Protein AF-A0A756I3G1-F1 (afdb_monomer_lite)

Sequence (270 aa):
MNQSDEESLKRDYCAGVMTLEEIGRKYGITESGVRKKAAIGKWVRKKVRKRGAKIAKNAPQNRTKNRTKKNTGKVSNGAGSEGAEDGAKTGAKIPDFLPETKPIRGSRYDPPINAFTTHNTASLKHGAYARRLLLSDDVTIDSLNTKLSDELFLVRAANMTAVTNIGKWIARIEDATPEEQKNLLEQIAAAEKGIMRNIARIESLERSLATLDIMAVTPAKIIADTEYRVAAREKVKAETQKLTAENQGVKTPLTEAIDELQSLNKGGRL

Radius of gyration: 39.45 Å; chains: 1; bounding box: 109×66×87 Å

Foldseek 3Di:
DDPVLLVVLLVVQQAQPDDLCVSCVVSVHHSVRSVVSCVVVVHDHDDDDPPDDDDDDDDDDDDDDDDDDDDDDDDDDDDDDDDDDDDDDDPPPDPPPDPPPPDDPDDPPDDPPDDDDPPPPDPVPPCPVCVVVVDDPVVVVVVVVDDLVVVLVVLVVLLVVLVVLLVVLVVCLVVDDPVSNVVSVVSNVVSVVSNVVSVVVNVVSVVVVVVVVCVVCVVVVVVVVVVVVVVVVVVVVVVVVVVVVVCVPPDDPVNVVVVVVVVVVVVDDD

pLDDT: mean 74.73, std 23.49, range [24.75, 98.0]

Secondary structure (DSSP, 8-state):
--HHHHHHHHHHHHH--S-HHHHHHHHT--HHHHHHHHHHTT-----------------------------------------------------TTS---------TTSPPTTPPPTT------SSHHHHHHT--HHHHHHHHH--HHHHHHHHHHHHHHHHHHHHHHHHHHTTS-HHHHHHHHHHHHHHHHHHHHHHHHHHHHHHHHHHHHHHHHHHHHHHHHHHHHHHHHHHHHHHHHHHHHHTTT---HHHHHHHHHHHHHTT---

Organism: Salmonella enterica (NCBI:txid28901)

Structure (mmCIF, N/CA/C/O backbone):
data_AF-A0A756I3G1-F1
#
_entry.id   AF-A0A756I3G1-F1
#
loop_
_atom_site.group_PDB
_atom_site.id
_atom_site.type_symbol
_atom_site.label_atom_id
_atom_site.label_alt_id
_atom_site.label_comp_id
_atom_site.label_asym_id
_atom_site.label_entity_id
_atom_site.label_seq_id
_atom_site.pdbx_PDB_ins_code
_atom_site.Cartn_x
_atom_site.Cartn_y
_atom_site.Cartn_z
_atom_site.occupancy
_atom_site.B_iso_or_equiv
_atom_site.auth_seq_id
_atom_site.auth_comp_id
_atom_site.auth_asym_id
_atom_site.auth_atom_id
_atom_site.pdbx_PDB_model_num
ATOM 1 N N . MET A 1 1 ? -31.934 -37.500 5.871 1.00 58.91 1 MET A N 1
ATOM 2 C CA . MET A 1 1 ? -31.174 -38.437 6.724 1.00 58.91 1 MET A CA 1
ATOM 3 C C . MET A 1 1 ? -32.119 -38.887 7.811 1.00 58.91 1 MET A C 1
ATOM 5 O O . MET A 1 1 ? -32.760 -38.024 8.400 1.00 58.91 1 MET A O 1
ATOM 9 N N . ASN A 1 2 ? -32.297 -40.193 7.984 1.00 73.69 2 ASN A N 1
ATOM 10 C CA . ASN A 1 2 ? -33.286 -40.712 8.923 1.00 73.69 2 ASN A CA 1
ATOM 11 C C . ASN A 1 2 ? -32.766 -40.526 10.358 1.00 73.69 2 ASN A C 1
ATOM 13 O O . ASN A 1 2 ? -31.553 -40.494 10.567 1.00 73.69 2 ASN A O 1
ATOM 17 N N . GLN A 1 3 ? -33.653 -40.412 11.353 1.00 68.19 3 GLN A N 1
ATOM 18 C CA . GLN A 1 3 ? -33.256 -40.196 12.759 1.00 68.19 3 GLN A CA 1
ATOM 19 C C . GLN A 1 3 ? -32.260 -41.267 13.260 1.00 68.19 3 GLN A C 1
ATOM 21 O O . GLN A 1 3 ? -31.311 -40.952 13.974 1.00 68.19 3 GLN A O 1
ATOM 26 N N . SER A 1 4 ? -32.402 -42.508 12.782 1.00 73.56 4 SER A N 1
ATOM 27 C CA . SER A 1 4 ? -31.487 -43.627 13.063 1.00 73.56 4 SER A CA 1
ATOM 28 C C . SER A 1 4 ? -30.047 -43.402 12.560 1.00 73.56 4 SER A C 1
ATOM 30 O O . SER A 1 4 ? -29.075 -43.813 13.205 1.00 73.56 4 SER A O 1
ATOM 32 N N . ASP A 1 5 ? -29.878 -42.717 11.427 1.00 81.69 5 ASP A N 1
ATOM 33 C CA . ASP A 1 5 ? -28.558 -42.462 10.839 1.00 81.69 5 ASP A CA 1
ATOM 34 C C . ASP A 1 5 ? -27.821 -41.351 11.597 1.00 81.69 5 ASP A C 1
ATOM 36 O O . ASP A 1 5 ? -26.595 -41.371 11.714 1.00 81.69 5 ASP A O 1
ATOM 40 N N . GLU A 1 6 ? -28.561 -40.385 12.152 1.00 84.94 6 GLU A N 1
ATOM 41 C CA . GLU A 1 6 ? -27.986 -39.301 12.953 1.00 84.94 6 GLU A CA 1
ATOM 42 C C . GLU A 1 6 ? -27.479 -39.790 14.309 1.00 84.94 6 GLU A C 1
ATOM 44 O O . GLU A 1 6 ? -26.412 -39.367 14.761 1.00 84.94 6 GLU A O 1
ATOM 49 N N . GLU A 1 7 ? -28.189 -40.728 14.937 1.00 86.50 7 GLU A N 1
ATOM 50 C CA . GLU A 1 7 ? -27.715 -41.367 16.163 1.00 86.50 7 GLU A CA 1
ATOM 51 C C . GLU A 1 7 ? -26.459 -42.206 15.932 1.00 86.50 7 GLU A C 1
ATOM 53 O O . GLU A 1 7 ? -25.530 -42.174 16.742 1.00 86.50 7 GLU A O 1
ATOM 58 N N . SER A 1 8 ? -26.408 -42.933 14.818 1.00 88.44 8 SER A N 1
ATOM 59 C CA . SER A 1 8 ? -25.252 -43.751 14.446 1.00 88.44 8 SER A CA 1
ATOM 60 C C . SER A 1 8 ? -24.026 -42.871 14.163 1.00 88.44 8 SER A C 1
ATOM 62 O O . SER A 1 8 ? -22.942 -43.113 14.703 1.00 88.44 8 SER A O 1
ATOM 64 N N . LEU A 1 9 ? -24.222 -41.765 13.434 1.00 90.06 9 LEU A N 1
ATOM 65 C CA . LEU A 1 9 ? -23.201 -40.745 13.194 1.00 90.06 9 LEU A CA 1
ATOM 66 C C . LEU A 1 9 ? -22.685 -40.128 14.504 1.00 90.06 9 LEU A C 1
ATOM 68 O O . LEU A 1 9 ? -21.474 -39.973 14.684 1.00 90.06 9 LEU A O 1
ATOM 72 N N . LYS A 1 10 ? -23.587 -39.814 15.444 1.00 91.50 10 LYS A N 1
ATOM 73 C CA . LYS A 1 10 ? -23.235 -39.303 16.776 1.00 91.50 10 LYS A CA 1
ATOM 74 C C . LYS A 1 10 ? -22.383 -40.303 17.557 1.00 91.50 10 LYS A C 1
ATOM 76 O O . LYS A 1 10 ? -21.389 -39.899 18.161 1.00 91.50 10 LYS A O 1
ATOM 81 N N . ARG A 1 11 ? -22.736 -41.595 17.550 1.00 90.75 11 ARG A N 1
ATOM 82 C CA . ARG A 1 11 ? -21.975 -42.652 18.246 1.00 90.75 11 ARG A CA 1
ATOM 83 C C . ARG A 1 11 ? -20.548 -42.753 17.710 1.00 90.75 11 ARG A C 1
ATOM 85 O O . ARG A 1 11 ? -19.606 -42.690 18.500 1.00 90.75 11 ARG A O 1
ATOM 92 N N . ASP A 1 12 ? -20.384 -42.824 16.390 1.00 90.00 12 ASP A N 1
ATOM 93 C CA . ASP A 1 12 ? -19.067 -42.939 15.750 1.00 90.00 12 ASP A CA 1
ATOM 94 C C . ASP A 1 12 ? -18.205 -41.684 15.966 1.00 90.00 12 ASP A C 1
ATOM 96 O O . ASP A 1 12 ? -17.008 -41.779 16.260 1.00 90.00 12 ASP A O 1
ATOM 100 N N . TYR A 1 13 ? -18.820 -40.498 15.899 1.00 91.50 13 TYR A N 1
ATOM 101 C CA . TYR A 1 13 ? -18.150 -39.234 16.196 1.00 91.50 13 TYR A CA 1
ATOM 102 C C . TYR A 1 13 ? -17.676 -39.164 17.653 1.00 91.50 13 TYR A C 1
ATOM 104 O O . TYR A 1 13 ? -16.515 -38.836 17.909 1.00 91.50 13 TYR A O 1
ATOM 112 N N . CYS A 1 14 ? -18.539 -39.508 18.614 1.00 90.44 14 CYS A N 1
ATOM 113 C CA . CYS A 1 14 ? -18.214 -39.478 20.040 1.00 90.44 14 CYS A CA 1
ATOM 114 C C . CYS A 1 14 ? -17.170 -40.535 20.429 1.00 90.44 14 CYS A C 1
ATOM 116 O O . CYS A 1 14 ? -16.314 -40.260 21.275 1.00 90.44 14 CYS A O 1
ATOM 118 N N . ALA A 1 15 ? -17.191 -41.712 19.791 1.00 87.69 15 ALA A N 1
ATOM 119 C CA . ALA A 1 15 ? -16.238 -42.793 20.040 1.00 87.69 15 ALA A CA 1
ATOM 120 C C . ALA A 1 15 ? -14.787 -42.368 19.767 1.00 87.69 15 ALA A C 1
ATOM 122 O O . ALA A 1 15 ? -13.871 -42.805 20.465 1.00 87.69 15 ALA A O 1
ATOM 123 N N . GLY A 1 16 ? -14.572 -41.492 18.776 1.00 84.38 16 GLY A N 1
ATOM 124 C CA . GLY A 1 16 ? -13.258 -40.921 18.476 1.00 84.38 16 GLY A CA 1
ATOM 125 C C . GLY A 1 16 ? -12.226 -41.919 17.941 1.00 84.38 16 GLY A C 1
ATOM 126 O O . GLY A 1 16 ? -11.038 -41.602 17.924 1.00 84.38 16 GLY A O 1
ATOM 127 N N . VAL A 1 17 ? -12.674 -43.106 17.517 1.00 84.69 17 VAL A N 1
ATOM 128 C CA . VAL A 1 17 ? -11.835 -44.193 16.983 1.00 84.69 17 VAL A CA 1
ATOM 129 C C . VAL A 1 17 ? -11.497 -43.963 15.506 1.00 84.69 17 VAL A C 1
ATOM 131 O O . VAL A 1 17 ? -10.341 -44.110 15.121 1.00 84.69 17 VAL A O 1
ATOM 134 N N . MET A 1 18 ? -12.484 -43.551 14.703 1.00 82.50 18 MET A N 1
ATOM 135 C CA . MET A 1 18 ? -12.326 -43.262 13.270 1.00 82.50 18 MET A CA 1
ATOM 136 C C . MET A 1 18 ? -11.983 -41.795 13.022 1.00 82.50 18 MET A C 1
ATOM 138 O O . MET A 1 18 ? -12.337 -40.932 13.832 1.00 82.50 18 MET A O 1
ATOM 142 N N . THR A 1 19 ? -11.306 -41.495 11.912 1.00 88.75 19 THR A N 1
ATOM 143 C CA . THR A 1 19 ? -11.067 -40.111 11.464 1.00 88.75 19 THR A CA 1
ATOM 144 C C . THR A 1 19 ? -12.366 -39.447 10.984 1.00 88.75 19 THR A C 1
ATOM 146 O O . THR A 1 19 ? -13.361 -40.115 10.715 1.00 88.75 19 THR A O 1
ATOM 149 N N . LEU A 1 20 ? -12.400 -38.109 10.910 1.00 88.19 20 LEU A N 1
ATOM 150 C CA . LEU A 1 20 ? -13.609 -37.402 10.458 1.00 88.19 20 LEU A CA 1
ATOM 151 C C . LEU A 1 20 ? -13.922 -37.692 8.980 1.00 88.19 20 LEU A C 1
ATOM 153 O O . LEU A 1 20 ? -15.091 -37.748 8.609 1.00 88.19 20 LEU A O 1
ATOM 157 N N . GLU A 1 21 ? -12.892 -37.934 8.167 1.00 87.88 21 GLU A N 1
ATOM 158 C CA . GLU A 1 21 ? -13.031 -38.342 6.767 1.00 87.88 21 GLU A CA 1
ATOM 159 C C . GLU A 1 21 ? -13.626 -39.749 6.618 1.00 87.88 21 GLU A C 1
ATOM 161 O O . GLU A 1 21 ? -14.476 -39.971 5.758 1.00 87.88 21 GLU A O 1
ATOM 166 N N . GLU A 1 22 ? -13.197 -40.705 7.452 1.00 89.44 22 GLU A N 1
ATOM 167 C CA . GLU A 1 22 ? -13.752 -42.069 7.488 1.00 89.44 22 GLU A CA 1
ATOM 168 C C . GLU A 1 22 ? -15.231 -42.056 7.893 1.00 89.44 22 GLU A C 1
ATOM 170 O O . GLU A 1 22 ? -16.054 -42.725 7.270 1.00 89.44 22 GLU A O 1
ATOM 175 N N . ILE A 1 23 ? -15.584 -41.242 8.896 1.00 90.50 23 ILE A N 1
ATOM 176 C CA . ILE A 1 23 ? -16.978 -41.034 9.309 1.00 90.50 23 ILE A CA 1
ATOM 177 C C . ILE A 1 23 ? -17.781 -40.426 8.153 1.00 90.50 23 ILE A C 1
ATOM 179 O O . ILE A 1 23 ? -18.865 -40.909 7.838 1.00 90.50 23 ILE A O 1
ATOM 183 N N . GLY A 1 24 ? -17.243 -39.408 7.479 1.00 90.50 24 GLY A N 1
ATOM 184 C CA . GLY A 1 24 ? -17.893 -38.799 6.321 1.00 90.50 24 GLY A CA 1
ATOM 185 C C . GLY A 1 24 ? -18.189 -39.807 5.206 1.00 90.50 24 GLY A C 1
ATOM 186 O O . GLY A 1 24 ? -19.326 -39.906 4.745 1.00 90.50 24 GLY A O 1
ATOM 187 N N . ARG A 1 25 ? -17.200 -40.637 4.846 1.00 90.25 25 ARG A N 1
ATOM 188 C CA . ARG A 1 25 ? -17.358 -41.706 3.845 1.00 90.25 25 ARG A CA 1
ATOM 189 C C . ARG A 1 25 ? -18.428 -42.730 4.231 1.00 90.25 25 ARG A C 1
ATOM 191 O O . ARG A 1 25 ? -19.205 -43.127 3.370 1.00 90.25 25 ARG A O 1
ATOM 198 N N . LYS A 1 26 ? -18.508 -43.120 5.508 1.00 90.75 26 LYS A N 1
ATOM 199 C CA . LYS A 1 26 ? -19.488 -44.106 6.000 1.00 90.75 26 LYS A CA 1
ATOM 200 C C . LYS A 1 26 ? -20.934 -43.612 5.909 1.00 90.75 26 LYS A C 1
ATOM 202 O O . LYS A 1 26 ? -21.822 -44.399 5.607 1.00 90.75 26 LYS A O 1
ATOM 207 N N . TYR A 1 27 ? -21.166 -42.325 6.169 1.00 88.88 27 TYR A N 1
ATOM 208 C CA . TYR A 1 27 ? -22.511 -41.738 6.194 1.00 88.88 27 TYR A CA 1
ATOM 209 C C . TYR A 1 27 ? -22.864 -40.941 4.927 1.00 88.88 27 TYR A C 1
ATOM 211 O O . TYR A 1 27 ? -23.931 -40.335 4.877 1.00 88.88 27 TYR A O 1
ATOM 219 N N . GLY A 1 28 ? -21.989 -40.925 3.914 1.00 88.25 28 GLY A N 1
ATOM 220 C CA . GLY A 1 28 ? -22.209 -40.197 2.659 1.00 88.25 28 GLY A CA 1
ATOM 221 C C . GLY A 1 28 ? -22.208 -38.671 2.814 1.00 88.25 28 GLY A C 1
ATOM 222 O O . GLY A 1 28 ? -22.903 -37.975 2.080 1.00 88.25 28 GLY A O 1
ATOM 223 N N . ILE A 1 29 ? -21.464 -38.138 3.789 1.00 88.88 29 ILE A N 1
ATOM 224 C CA . ILE A 1 29 ? -21.403 -36.701 4.102 1.00 88.88 29 ILE A CA 1
ATOM 225 C C . ILE A 1 29 ? -19.948 -36.236 4.036 1.00 88.88 29 ILE A C 1
ATOM 227 O O . ILE A 1 29 ? -19.026 -36.963 4.390 1.00 88.88 29 ILE A O 1
ATOM 231 N N . THR A 1 30 ? -19.713 -34.995 3.620 1.00 90.31 30 THR A N 1
ATOM 232 C CA . THR A 1 30 ? -18.373 -34.397 3.664 1.00 90.31 30 THR A CA 1
ATOM 233 C C . THR A 1 30 ? -17.874 -34.229 5.106 1.00 90.31 30 THR A C 1
ATOM 235 O O . THR A 1 30 ? -18.666 -34.060 6.036 1.00 90.31 30 THR A O 1
ATOM 238 N N . GLU A 1 31 ? -16.553 -34.214 5.317 1.00 89.44 31 GLU A N 1
ATOM 239 C CA . GLU A 1 31 ? -15.956 -34.016 6.651 1.00 89.44 31 GLU A CA 1
ATOM 240 C C . GLU A 1 31 ? -16.501 -32.750 7.345 1.00 89.44 31 GLU A C 1
ATOM 242 O O . GLU A 1 31 ? -16.869 -32.757 8.524 1.00 89.44 31 GLU A O 1
ATOM 247 N N . SER A 1 32 ? -16.634 -31.665 6.581 1.00 86.00 32 SER A N 1
ATOM 248 C CA . SER A 1 32 ? -17.224 -30.404 7.032 1.00 86.00 32 SER A CA 1
ATOM 249 C C . SER A 1 32 ? -18.679 -30.565 7.477 1.00 86.00 32 SER A C 1
ATOM 251 O O . SER A 1 32 ? -19.092 -29.949 8.460 1.00 86.00 32 SER A O 1
ATOM 253 N N . GLY A 1 33 ? -19.460 -31.411 6.800 1.00 89.81 33 GLY A N 1
ATOM 254 C CA . GLY A 1 33 ? -20.829 -31.733 7.199 1.00 89.81 33 GLY A CA 1
ATOM 255 C C . GLY A 1 33 ? -20.892 -32.483 8.532 1.00 89.81 33 GLY A C 1
ATOM 256 O O . GLY A 1 33 ? -21.741 -32.165 9.366 1.00 89.81 33 GLY A O 1
ATOM 257 N N . VAL A 1 34 ? -19.942 -33.387 8.796 1.00 90.81 34 VAL A N 1
ATOM 258 C CA . VAL A 1 34 ? -19.809 -34.062 10.102 1.00 90.81 34 VAL A CA 1
ATOM 259 C C . VAL A 1 34 ? -19.509 -33.047 11.211 1.00 90.81 34 VAL A C 1
ATOM 261 O O . VAL A 1 34 ? -20.159 -33.071 12.256 1.00 90.81 34 VAL A O 1
ATOM 264 N N . ARG A 1 35 ? -18.583 -32.102 10.982 1.00 90.38 35 ARG A N 1
ATOM 265 C CA . ARG A 1 35 ? -18.263 -31.036 11.956 1.00 90.38 35 ARG A CA 1
ATOM 266 C C . ARG A 1 35 ? -19.453 -30.115 12.225 1.00 90.38 35 ARG A C 1
ATOM 268 O O . ARG A 1 35 ? -19.723 -29.800 13.381 1.00 90.38 35 ARG A O 1
ATOM 275 N N . LYS A 1 36 ? -20.186 -29.714 11.180 1.00 93.25 36 LYS A N 1
ATOM 276 C CA . LYS A 1 36 ? -21.396 -28.886 11.314 1.00 93.25 36 LYS A CA 1
ATOM 277 C C . LYS A 1 36 ? -22.473 -29.603 12.128 1.00 93.25 36 LYS A C 1
ATOM 279 O O . LYS A 1 36 ? -23.008 -29.013 13.062 1.00 93.25 36 LYS A O 1
ATOM 284 N N . LYS A 1 37 ? -22.736 -30.885 11.848 1.00 89.62 37 LYS A N 1
ATOM 285 C CA . LYS A 1 37 ? -23.689 -31.688 12.633 1.00 89.62 37 LYS A CA 1
ATOM 286 C C . LYS A 1 37 ? -23.250 -31.865 14.085 1.00 89.62 37 LYS A C 1
ATOM 288 O O . LYS A 1 37 ? -24.075 -31.737 14.983 1.00 89.62 37 LYS A O 1
ATOM 293 N N . ALA A 1 38 ? -21.956 -32.061 14.331 1.00 90.00 38 ALA A N 1
ATOM 294 C CA . ALA A 1 38 ? -21.424 -32.127 15.687 1.00 90.00 38 ALA A CA 1
ATOM 295 C C . ALA A 1 38 ? -21.564 -30.800 16.454 1.00 90.00 38 ALA A C 1
ATOM 297 O O . ALA A 1 38 ? -21.860 -30.825 17.647 1.00 90.00 38 ALA A O 1
ATOM 298 N N . ALA A 1 39 ? -21.390 -29.655 15.785 1.00 90.44 39 ALA A N 1
ATOM 299 C CA . ALA A 1 39 ? -21.584 -28.336 16.385 1.00 90.44 39 ALA A CA 1
ATOM 300 C C . ALA A 1 39 ? -23.061 -28.075 16.725 1.00 90.44 39 ALA A C 1
ATOM 302 O O . ALA A 1 39 ? -23.364 -27.670 17.846 1.00 90.44 39 ALA A O 1
ATOM 303 N N . ILE A 1 40 ? -23.976 -28.382 15.796 1.00 90.75 40 ILE A N 1
ATOM 304 C CA . ILE A 1 40 ? -25.431 -28.261 15.999 1.00 90.75 40 ILE A CA 1
ATOM 305 C C . ILE A 1 40 ? -25.889 -29.182 17.137 1.00 90.75 40 ILE A C 1
ATOM 307 O O . ILE A 1 40 ? -26.605 -28.759 18.040 1.00 90.75 40 ILE A O 1
ATOM 311 N N . GLY A 1 41 ? -25.429 -30.435 17.129 1.00 86.00 41 GLY A N 1
ATOM 312 C CA . GLY A 1 41 ? -25.784 -31.442 18.124 1.00 86.00 41 GLY A CA 1
ATOM 313 C C . GLY A 1 41 ? -25.017 -31.350 19.448 1.00 86.00 41 GLY A C 1
ATOM 314 O O . GLY A 1 41 ? -25.278 -32.160 20.339 1.00 86.00 41 GLY A O 1
ATOM 315 N N . LYS A 1 42 ? -24.072 -30.406 19.587 1.00 90.19 42 LYS A N 1
ATOM 316 C CA . LYS A 1 42 ? -23.157 -30.259 20.739 1.00 90.19 42 LYS A CA 1
ATOM 317 C C . LYS A 1 42 ? -22.469 -31.577 21.135 1.00 90.19 42 LYS A C 1
ATOM 319 O O . LYS A 1 42 ? -22.416 -31.948 22.307 1.00 90.19 42 LYS A O 1
ATOM 324 N N . TRP A 1 43 ? -21.959 -32.319 20.153 1.00 91.12 43 TRP A N 1
ATOM 325 C CA . TRP A 1 43 ? -21.315 -33.617 20.381 1.00 91.12 43 TRP A CA 1
ATOM 326 C C . TRP A 1 43 ? -19.857 -33.464 20.825 1.00 91.12 43 TRP A C 1
ATOM 328 O O . TRP A 1 43 ? -19.105 -32.657 20.277 1.00 91.12 43 TRP A O 1
ATOM 338 N N . VAL A 1 44 ? -19.426 -34.297 21.775 1.00 88.81 44 VAL A N 1
ATOM 339 C CA . VAL A 1 44 ? -18.058 -34.288 22.316 1.00 88.81 44 VAL A CA 1
ATOM 340 C C . VAL A 1 44 ? -17.313 -35.540 21.864 1.00 88.81 44 VAL A C 1
ATOM 342 O O . VAL A 1 44 ? -17.758 -36.660 22.100 1.00 88.81 44 VAL A O 1
ATOM 345 N N . ARG A 1 45 ? -16.152 -35.356 21.228 1.00 88.44 45 ARG A N 1
ATOM 346 C CA . ARG A 1 45 ? -15.332 -36.452 20.695 1.00 88.44 45 ARG A CA 1
ATOM 347 C C . ARG A 1 45 ? -14.275 -36.905 21.697 1.00 88.44 45 ARG A C 1
ATOM 349 O O . ARG A 1 45 ? -13.444 -36.106 22.134 1.00 88.44 45 ARG A O 1
ATOM 356 N N . LYS A 1 46 ? -14.263 -38.198 22.030 1.00 84.12 46 LYS A N 1
ATOM 357 C CA . LYS A 1 46 ? -13.256 -38.794 22.917 1.00 84.12 46 LYS A CA 1
ATOM 358 C C . LYS A 1 46 ? -11.881 -38.785 22.236 1.00 84.12 46 LYS A C 1
ATOM 360 O O . LYS A 1 46 ? -11.732 -39.243 21.107 1.00 84.12 46 LYS A O 1
ATOM 365 N N . LYS A 1 47 ? -10.845 -38.283 22.916 1.00 73.56 47 LYS A N 1
ATOM 366 C CA . LYS A 1 47 ? -9.457 -38.374 22.425 1.00 73.56 47 LYS A CA 1
ATOM 367 C C . LYS A 1 47 ? -8.923 -39.789 22.647 1.00 73.56 47 LYS A C 1
ATOM 369 O O . LYS A 1 47 ? -8.383 -40.089 23.711 1.00 73.56 47 LYS A O 1
ATOM 374 N N . VAL A 1 48 ? -9.037 -40.650 21.642 1.00 68.50 48 VAL A N 1
ATOM 375 C CA . VAL A 1 48 ? -8.331 -41.936 21.630 1.00 68.50 48 VAL A CA 1
ATOM 376 C C . VAL A 1 48 ? -6.888 -41.675 21.189 1.00 68.50 48 VAL A C 1
ATOM 378 O O . VAL A 1 48 ? -6.632 -41.208 20.081 1.00 68.50 48 VAL A O 1
ATOM 381 N N . ARG A 1 49 ? -5.916 -41.910 22.081 1.00 55.19 49 ARG A N 1
ATOM 382 C CA . ARG A 1 49 ? -4.489 -41.795 21.738 1.00 55.19 49 ARG A CA 1
ATOM 383 C C . ARG A 1 49 ? -4.149 -42.922 20.765 1.00 55.19 49 ARG A C 1
ATOM 385 O O . ARG A 1 49 ? -4.206 -44.085 21.158 1.00 55.19 49 ARG A O 1
ATOM 392 N N . LYS A 1 50 ? -3.751 -42.598 19.530 1.00 53.56 50 LYS A N 1
ATOM 393 C CA . LYS A 1 50 ? -3.117 -43.584 18.645 1.00 53.56 50 LYS A CA 1
ATOM 394 C C . LYS A 1 50 ? -1.862 -44.122 19.351 1.00 53.56 50 LYS A C 1
ATOM 396 O O . LYS A 1 50 ? -0.958 -43.351 19.676 1.00 53.56 50 LYS A O 1
ATOM 401 N N . ARG A 1 51 ? -1.813 -45.427 19.641 1.00 43.59 51 ARG A N 1
ATOM 402 C CA . ARG A 1 51 ? -0.563 -46.119 19.987 1.00 43.59 51 ARG A CA 1
ATOM 403 C C . ARG A 1 51 ? 0.217 -46.294 18.682 1.00 43.59 51 ARG A C 1
ATOM 405 O O . ARG A 1 51 ? -0.151 -4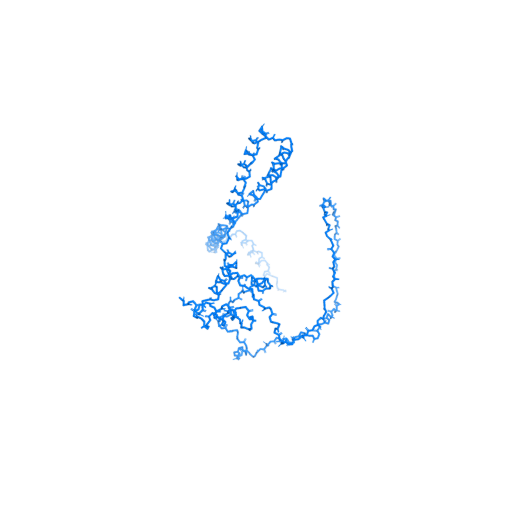7.118 17.859 1.00 43.59 51 ARG A O 1
ATOM 412 N N . GLY A 1 52 ? 1.254 -45.483 18.498 1.00 36.62 52 GLY A N 1
ATOM 413 C CA . GLY A 1 52 ? 2.210 -45.578 17.396 1.00 36.62 52 GLY A CA 1
ATOM 414 C C . GLY A 1 52 ? 3.455 -44.754 17.724 1.00 36.62 52 GLY A C 1
ATOM 415 O O . GLY A 1 52 ? 3.372 -43.533 17.767 1.00 36.62 52 GLY A O 1
ATOM 416 N N . ALA A 1 53 ? 4.537 -45.462 18.064 1.00 34.16 53 ALA A N 1
ATOM 417 C CA . ALA A 1 53 ? 5.938 -45.059 18.253 1.00 34.16 53 ALA A CA 1
ATOM 418 C C . ALA A 1 53 ? 6.246 -43.646 18.806 1.00 34.16 53 ALA A C 1
ATOM 420 O O . ALA A 1 53 ? 6.258 -42.644 18.096 1.00 34.16 53 ALA A O 1
ATOM 421 N N . LYS A 1 54 ? 6.630 -43.596 20.089 1.00 36.78 54 LYS A N 1
ATOM 422 C CA . LYS A 1 54 ? 7.389 -42.479 20.666 1.00 36.78 54 LYS A CA 1
ATOM 423 C C . LYS A 1 54 ? 8.868 -42.642 20.295 1.00 36.78 54 LYS A C 1
ATOM 425 O O . LYS A 1 54 ? 9.466 -43.626 20.713 1.00 36.78 54 LYS A O 1
ATOM 430 N N . ILE A 1 55 ? 9.472 -41.649 19.649 1.00 32.38 55 ILE A N 1
ATOM 431 C CA . ILE A 1 55 ? 10.890 -41.327 19.866 1.00 32.38 55 ILE A CA 1
ATOM 432 C C . ILE A 1 55 ? 10.909 -39.931 20.480 1.00 32.38 55 ILE A C 1
ATOM 434 O O . ILE A 1 55 ? 10.307 -38.993 19.961 1.00 32.38 55 ILE A O 1
ATOM 438 N N . ALA A 1 56 ? 11.477 -39.840 21.675 1.00 35.69 56 ALA A N 1
ATOM 439 C CA . ALA A 1 56 ? 11.294 -38.740 22.601 1.00 35.69 56 ALA A CA 1
ATOM 440 C C . ALA A 1 56 ? 12.629 -38.033 22.880 1.00 35.69 56 ALA A C 1
ATOM 442 O O . ALA A 1 56 ? 13.553 -38.689 23.337 1.00 35.69 56 ALA A O 1
ATOM 443 N N . LYS A 1 57 ? 12.603 -36.694 22.733 1.00 37.44 57 LYS A N 1
ATOM 444 C CA . LYS A 1 57 ? 13.361 -35.647 23.465 1.00 37.44 57 LYS A CA 1
ATOM 445 C C . LYS A 1 57 ? 14.881 -35.575 23.179 1.00 37.44 57 LYS A C 1
ATOM 447 O O . LYS A 1 57 ? 15.565 -36.578 23.139 1.00 37.44 57 LYS A O 1
ATOM 452 N N . ASN A 1 58 ? 15.474 -34.401 22.944 1.00 28.20 58 ASN A N 1
ATOM 453 C CA . ASN A 1 58 ? 15.500 -33.249 23.850 1.00 28.20 58 ASN A CA 1
ATOM 454 C C . ASN A 1 58 ? 15.590 -31.903 23.105 1.00 28.20 58 ASN A C 1
ATOM 456 O O . ASN A 1 58 ? 16.354 -31.759 22.157 1.00 28.20 58 ASN A O 1
ATOM 460 N N . ALA A 1 59 ? 14.865 -30.902 23.607 1.00 30.95 59 ALA A N 1
ATOM 461 C CA . ALA A 1 59 ? 15.064 -29.488 23.300 1.00 30.95 59 ALA A CA 1
ATOM 462 C C . ALA A 1 59 ? 15.419 -28.761 24.610 1.00 30.95 59 ALA A C 1
ATOM 464 O O . ALA A 1 59 ? 14.720 -28.986 25.605 1.00 30.95 59 ALA A O 1
ATOM 465 N N . PRO A 1 60 ? 16.453 -27.902 24.655 1.00 33.97 60 PRO A N 1
ATOM 466 C CA . PRO A 1 60 ? 16.676 -27.031 25.798 1.00 33.97 60 PRO A CA 1
ATOM 467 C C . PRO A 1 60 ? 15.742 -25.814 25.728 1.00 33.97 60 PRO A C 1
ATOM 469 O O . PRO A 1 60 ? 15.619 -25.145 24.703 1.00 33.97 60 PRO A O 1
ATOM 472 N N . GLN A 1 61 ? 15.070 -25.535 26.845 1.00 43.28 61 GLN A N 1
ATOM 473 C CA . GLN A 1 61 ? 14.326 -24.300 27.072 1.00 43.28 61 GLN A CA 1
ATOM 474 C C . GLN A 1 61 ? 15.312 -23.165 27.353 1.00 43.28 61 GLN A C 1
ATOM 476 O O . GLN A 1 61 ? 15.981 -23.204 28.377 1.00 43.28 61 GLN A O 1
ATOM 481 N N . ASN A 1 62 ? 15.318 -22.115 26.531 1.00 31.34 62 ASN A N 1
ATOM 482 C CA . ASN A 1 62 ? 15.823 -20.810 26.954 1.00 31.34 62 ASN A CA 1
ATOM 483 C C . ASN A 1 62 ? 14.717 -19.765 26.806 1.00 31.34 62 ASN A C 1
ATOM 485 O O . ASN A 1 62 ? 14.347 -19.343 25.713 1.00 31.34 62 ASN A O 1
ATOM 489 N N . ARG A 1 63 ? 14.161 -19.391 27.962 1.00 37.84 63 ARG A N 1
ATOM 490 C CA . ARG A 1 63 ? 13.333 -18.203 28.166 1.00 37.84 63 ARG A CA 1
ATOM 491 C C . ARG A 1 63 ? 14.256 -16.989 28.168 1.00 37.84 63 ARG A C 1
ATOM 493 O O . ARG A 1 63 ? 15.112 -16.906 29.043 1.00 37.84 63 ARG A O 1
ATOM 500 N N . THR A 1 64 ? 13.983 -15.989 27.340 1.00 31.78 64 THR A N 1
ATOM 501 C CA . THR A 1 64 ? 14.465 -14.629 27.610 1.00 31.78 64 THR A CA 1
ATOM 502 C C . THR A 1 64 ? 13.412 -13.597 27.239 1.00 31.78 64 THR A C 1
ATOM 504 O O . THR A 1 64 ? 12.789 -13.633 26.184 1.00 31.78 64 THR A O 1
ATOM 507 N N . LYS A 1 65 ? 13.169 -12.734 28.224 1.00 34.66 65 LYS A N 1
ATOM 508 C CA . LYS A 1 65 ? 12.150 -11.693 28.299 1.00 34.66 65 LYS A CA 1
ATOM 509 C C . LYS A 1 65 ? 12.520 -10.493 27.421 1.00 34.66 65 LYS A C 1
ATOM 511 O O . LYS A 1 65 ? 13.695 -10.192 27.236 1.00 34.66 65 LYS A O 1
ATOM 516 N N . ASN A 1 66 ? 11.480 -9.780 26.994 1.00 33.28 66 ASN A N 1
ATOM 517 C CA . ASN A 1 66 ? 11.482 -8.438 26.410 1.00 33.28 66 ASN A CA 1
ATOM 518 C C . ASN A 1 66 ? 12.562 -7.495 26.961 1.00 33.28 66 ASN A C 1
ATOM 520 O O . ASN A 1 66 ? 12.694 -7.345 28.178 1.00 33.28 66 ASN A O 1
ATOM 524 N N . ARG A 1 67 ? 13.177 -6.711 26.066 1.00 32.28 67 ARG A N 1
ATOM 525 C CA . ARG A 1 67 ? 13.539 -5.317 26.357 1.00 32.28 67 ARG A CA 1
ATOM 526 C C . ARG A 1 67 ? 13.710 -4.493 25.080 1.00 32.28 67 ARG A C 1
ATOM 528 O O . ARG A 1 67 ? 14.618 -4.704 24.288 1.00 32.28 67 ARG A O 1
ATOM 535 N N . THR A 1 68 ? 12.821 -3.521 24.932 1.00 34.31 68 THR A N 1
ATOM 536 C CA . THR A 1 68 ? 12.947 -2.316 24.112 1.00 34.31 68 THR A CA 1
ATOM 537 C C . THR A 1 68 ? 14.211 -1.544 24.499 1.00 34.31 68 THR A C 1
ATOM 539 O O . THR A 1 68 ? 14.443 -1.363 25.695 1.00 34.31 68 THR A O 1
ATOM 542 N N . LYS A 1 69 ? 14.960 -1.006 23.523 1.00 32.09 69 LYS A N 1
ATOM 543 C CA . LYS A 1 69 ? 15.622 0.308 23.636 1.00 32.09 69 LYS A CA 1
ATOM 544 C C . LYS A 1 69 ? 16.108 0.853 22.281 1.00 32.09 69 LYS A C 1
ATOM 546 O O . LYS A 1 69 ? 16.833 0.208 21.538 1.00 32.09 69 LYS A O 1
ATOM 551 N N . LYS A 1 70 ? 15.644 2.079 22.043 1.00 31.12 70 LYS A N 1
ATOM 552 C CA . LYS A 1 70 ? 16.074 3.155 21.141 1.00 31.12 70 LYS A CA 1
ATOM 553 C C . LYS A 1 70 ? 17.598 3.336 21.122 1.00 31.12 70 LYS A C 1
ATOM 555 O O . LYS A 1 70 ? 18.178 3.345 22.200 1.00 31.12 70 LYS A O 1
ATOM 560 N N . ASN A 1 71 ? 18.191 3.606 19.955 1.00 30.44 71 ASN A N 1
ATOM 561 C CA . ASN A 1 71 ? 19.488 4.284 19.864 1.00 30.44 71 ASN A CA 1
ATOM 562 C C . ASN A 1 71 ? 19.477 5.365 18.773 1.00 30.44 71 ASN A C 1
ATOM 564 O O . ASN A 1 71 ? 19.230 5.105 17.599 1.00 30.44 71 ASN A O 1
ATOM 568 N N . THR A 1 72 ? 19.724 6.587 19.233 1.00 28.95 72 THR A N 1
ATOM 569 C CA . THR A 1 72 ? 20.108 7.794 18.497 1.00 28.95 72 THR A CA 1
ATOM 570 C C . THR A 1 72 ? 21.607 7.750 18.174 1.00 28.95 72 THR A C 1
ATOM 572 O O . THR A 1 72 ? 22.372 7.137 18.914 1.00 28.95 72 THR A O 1
ATOM 575 N N . GLY A 1 73 ? 22.006 8.367 17.057 1.00 27.62 73 GLY A N 1
ATOM 576 C CA . GLY A 1 73 ? 23.319 8.190 16.421 1.00 27.62 73 GLY A CA 1
ATOM 577 C C . GLY A 1 73 ? 24.514 8.910 17.051 1.00 27.62 73 GLY A C 1
ATOM 578 O O . GLY A 1 73 ? 24.344 9.695 17.976 1.00 27.62 73 GLY A O 1
ATOM 579 N N . LYS A 1 74 ? 25.709 8.666 16.483 1.00 27.27 74 LYS A N 1
ATOM 580 C CA . LYS A 1 74 ? 26.744 9.660 16.119 1.00 27.27 74 LYS A CA 1
ATOM 581 C C . LYS A 1 74 ? 27.907 8.979 15.370 1.00 27.27 74 LYS A C 1
ATOM 583 O O . LYS A 1 74 ? 28.209 7.815 15.594 1.00 27.27 74 LYS A O 1
ATOM 588 N N . VAL A 1 75 ? 28.488 9.753 14.461 1.00 30.73 75 VAL A N 1
ATOM 589 C CA . VAL A 1 75 ? 29.533 9.494 13.456 1.00 30.73 75 VAL A CA 1
ATOM 590 C C . VAL A 1 75 ? 30.946 9.516 14.061 1.00 30.73 75 VAL A C 1
ATOM 592 O O . VAL A 1 75 ? 31.181 10.321 14.960 1.00 30.73 75 VAL A O 1
ATOM 595 N N . SER A 1 76 ? 31.899 8.773 13.478 1.00 28.36 76 SER A N 1
ATOM 596 C CA . SER A 1 76 ? 33.287 9.245 13.278 1.00 28.36 76 SER A CA 1
ATOM 597 C C . SER A 1 76 ? 34.038 8.433 12.209 1.00 28.36 76 SER A C 1
ATOM 599 O O . SER A 1 76 ? 33.987 7.206 12.202 1.00 28.36 76 SER A O 1
ATOM 601 N N . ASN A 1 77 ? 34.724 9.167 11.332 1.00 26.64 77 ASN A N 1
ATOM 602 C CA . ASN A 1 77 ? 35.548 8.746 10.193 1.00 26.64 77 ASN A CA 1
ATOM 603 C C . ASN A 1 77 ? 36.906 8.141 10.600 1.00 26.64 77 ASN A C 1
ATOM 605 O O . ASN A 1 77 ? 37.381 8.422 11.698 1.00 26.64 77 ASN A O 1
ATOM 609 N N . GLY A 1 78 ? 37.602 7.492 9.650 1.00 24.75 78 GLY A N 1
ATOM 610 C CA . GLY A 1 78 ? 39.073 7.527 9.629 1.00 24.75 78 GLY A CA 1
ATOM 611 C C . GLY A 1 78 ? 39.819 6.376 8.944 1.00 24.75 78 GLY A C 1
ATOM 612 O O . GLY A 1 78 ? 40.103 5.392 9.606 1.00 24.75 78 GLY A O 1
ATOM 613 N N . ALA A 1 79 ? 40.212 6.610 7.683 1.00 26.52 79 ALA A N 1
ATOM 614 C CA . ALA A 1 79 ? 41.503 6.287 7.039 1.00 26.52 79 ALA A CA 1
ATOM 615 C C . ALA A 1 79 ? 41.997 4.825 6.897 1.00 26.52 79 ALA A C 1
ATOM 617 O O . ALA A 1 79 ? 41.937 4.009 7.806 1.00 26.52 79 ALA A O 1
ATOM 618 N N . GLY A 1 80 ? 42.523 4.536 5.699 1.00 26.11 80 GLY A N 1
ATOM 619 C CA . GLY A 1 80 ? 42.999 3.226 5.250 1.00 26.11 80 GLY A CA 1
ATOM 620 C C . GLY A 1 80 ? 44.492 2.957 5.455 1.00 26.11 80 GLY A C 1
ATOM 621 O O . GLY A 1 80 ? 45.210 3.780 6.009 1.00 26.11 80 GLY A O 1
ATOM 622 N N . SER A 1 81 ? 44.947 1.808 4.949 1.00 28.91 81 SER A N 1
ATOM 623 C CA . SER A 1 81 ? 46.321 1.585 4.481 1.00 28.91 81 SER A CA 1
ATOM 624 C C . SER A 1 81 ? 46.389 0.326 3.612 1.00 28.91 81 SER A C 1
ATOM 626 O O . SER A 1 81 ? 45.730 -0.674 3.887 1.00 28.91 81 SER A O 1
ATOM 628 N N . GLU A 1 82 ? 47.189 0.438 2.560 1.00 25.58 82 GLU A N 1
ATOM 629 C CA . GLU A 1 82 ? 47.540 -0.530 1.521 1.00 25.58 82 GLU A CA 1
ATOM 630 C C . GLU A 1 82 ? 48.347 -1.731 2.052 1.00 25.58 82 GLU A C 1
ATOM 632 O O . GLU A 1 82 ? 48.956 -1.639 3.119 1.00 25.58 82 GLU A O 1
ATOM 637 N N . GLY A 1 83 ? 48.440 -2.808 1.253 1.00 25.97 83 GLY A N 1
ATOM 638 C CA . GLY A 1 83 ? 49.593 -3.719 1.308 1.00 25.97 83 GLY A CA 1
ATOM 639 C C . GLY A 1 83 ? 49.326 -5.212 1.079 1.00 25.97 83 GLY A C 1
ATOM 640 O O . GLY A 1 83 ? 48.918 -5.906 1.997 1.00 25.97 83 GLY A O 1
ATOM 641 N N . ALA A 1 84 ? 49.622 -5.654 -0.147 1.00 26.06 84 ALA A N 1
ATOM 642 C CA . ALA A 1 84 ? 50.323 -6.881 -0.560 1.00 26.06 84 ALA A CA 1
ATOM 643 C C . ALA A 1 84 ? 50.008 -8.276 0.047 1.00 26.06 84 ALA A C 1
ATOM 645 O O . ALA A 1 84 ? 50.075 -8.528 1.244 1.00 26.06 84 ALA A O 1
ATOM 646 N N . GLU A 1 85 ? 49.760 -9.182 -0.902 1.00 32.56 85 GLU A N 1
ATOM 647 C CA . GLU A 1 85 ? 49.921 -10.642 -0.962 1.00 32.56 85 GLU A CA 1
ATOM 648 C C . GLU A 1 85 ? 50.685 -11.343 0.182 1.00 32.56 85 GLU A C 1
ATOM 650 O O . GLU A 1 85 ? 51.844 -11.038 0.430 1.00 32.56 85 GLU A O 1
ATOM 655 N N . ASP A 1 86 ? 50.074 -12.381 0.777 1.00 26.22 86 ASP A N 1
ATOM 656 C CA . ASP A 1 86 ? 50.683 -13.721 0.822 1.00 26.22 86 ASP A CA 1
ATOM 657 C C . ASP A 1 86 ? 49.700 -14.809 1.300 1.00 26.22 86 ASP A C 1
ATOM 659 O O . ASP A 1 86 ? 48.816 -14.594 2.134 1.00 26.22 86 ASP A O 1
ATOM 663 N N . GLY A 1 87 ? 49.826 -16.001 0.715 1.00 36.56 87 GLY A N 1
ATOM 664 C CA . GLY A 1 87 ? 48.900 -17.118 0.887 1.00 36.56 87 GLY A CA 1
ATOM 665 C C . GLY A 1 87 ? 48.922 -17.761 2.277 1.00 36.56 87 GLY A C 1
ATOM 666 O O . GLY A 1 87 ? 49.959 -18.196 2.768 1.00 36.56 87 GLY A O 1
ATOM 667 N N . ALA A 1 88 ? 47.738 -17.970 2.861 1.00 28.64 88 ALA A N 1
ATOM 668 C CA . ALA A 1 88 ? 47.564 -18.847 4.015 1.00 28.64 88 ALA A CA 1
ATOM 669 C C . ALA A 1 88 ? 46.307 -19.715 3.864 1.00 28.64 88 ALA A C 1
ATOM 671 O O . ALA A 1 88 ? 45.163 -19.261 3.908 1.00 28.64 88 ALA A O 1
ATOM 672 N N . LYS A 1 89 ? 46.562 -21.011 3.682 1.00 42.91 89 LYS A N 1
ATOM 673 C CA . LYS A 1 89 ? 45.602 -22.112 3.671 1.00 42.91 89 LYS A CA 1
ATOM 674 C C . LYS A 1 89 ? 44.719 -22.053 4.923 1.00 42.91 89 LYS A C 1
ATOM 676 O O . LYS A 1 89 ? 45.201 -22.299 6.023 1.00 42.91 89 LYS A O 1
ATOM 681 N N . THR A 1 90 ? 43.418 -21.838 4.759 1.00 32.28 90 THR A N 1
ATOM 682 C CA . THR A 1 90 ? 42.426 -22.154 5.797 1.00 32.28 90 THR A CA 1
ATOM 683 C C . THR A 1 90 ? 41.527 -23.271 5.286 1.00 32.28 90 THR A C 1
ATOM 685 O O . THR A 1 90 ? 40.478 -23.064 4.685 1.00 32.28 90 THR A O 1
ATOM 688 N N . GLY A 1 91 ? 41.989 -24.505 5.499 1.00 34.16 91 GLY A N 1
ATOM 689 C CA . GLY A 1 91 ? 41.156 -25.693 5.372 1.00 34.16 91 GLY A CA 1
ATOM 690 C C . GLY A 1 91 ? 40.088 -25.677 6.460 1.00 34.16 91 GLY A C 1
ATOM 691 O O . GLY A 1 91 ? 40.305 -26.191 7.555 1.00 34.16 91 GLY A O 1
ATOM 692 N N . ALA A 1 92 ? 38.937 -25.076 6.166 1.00 36.62 92 ALA A N 1
ATOM 693 C CA . ALA A 1 92 ? 37.729 -25.309 6.937 1.00 36.62 92 ALA A CA 1
ATOM 694 C C . ALA A 1 92 ? 37.312 -26.767 6.698 1.00 36.62 92 ALA A C 1
ATOM 696 O O . ALA A 1 92 ? 36.891 -27.127 5.599 1.00 36.62 92 ALA A O 1
ATOM 697 N N . LYS A 1 93 ? 37.489 -27.624 7.711 1.00 43.59 93 LYS A N 1
ATOM 698 C CA . LYS A 1 93 ? 36.997 -29.005 7.678 1.00 43.59 93 LYS A CA 1
ATOM 699 C C . LYS A 1 93 ? 35.483 -28.969 7.464 1.00 43.59 93 LYS A C 1
ATOM 701 O O . LYS A 1 93 ? 34.742 -28.476 8.313 1.00 43.59 93 LYS A O 1
ATOM 706 N N . ILE A 1 94 ? 35.053 -29.460 6.307 1.00 49.97 94 ILE A N 1
ATOM 707 C CA . ILE A 1 94 ? 33.650 -29.708 5.990 1.00 49.97 94 ILE A CA 1
ATOM 708 C C . ILE A 1 94 ? 33.153 -30.769 6.990 1.00 49.97 94 ILE A C 1
ATOM 710 O O . ILE A 1 94 ? 33.848 -31.763 7.179 1.00 49.97 94 ILE A O 1
ATOM 714 N N . PRO A 1 95 ? 32.010 -30.576 7.670 1.00 49.41 95 PRO A N 1
ATOM 715 C CA . PRO A 1 95 ? 31.455 -31.590 8.561 1.00 49.41 95 PRO A CA 1
ATOM 716 C C . PRO A 1 95 ? 31.132 -32.885 7.798 1.00 49.41 95 PRO A C 1
ATOM 718 O O . PRO A 1 95 ? 30.436 -32.830 6.784 1.00 49.41 95 PRO A O 1
ATOM 721 N N . ASP A 1 96 ? 31.548 -34.035 8.335 1.00 53.69 96 ASP A N 1
ATOM 722 C CA . ASP A 1 96 ? 31.439 -35.383 7.734 1.00 53.69 96 ASP A CA 1
ATOM 723 C C . ASP A 1 96 ? 29.997 -35.879 7.455 1.00 53.69 96 ASP A C 1
ATOM 725 O O . ASP A 1 96 ? 29.796 -37.026 7.065 1.00 53.69 96 ASP A O 1
ATOM 729 N N . PHE A 1 97 ? 28.966 -35.049 7.658 1.00 53.84 97 PHE A N 1
ATOM 730 C CA . PHE A 1 97 ? 27.563 -35.417 7.415 1.00 53.84 97 PHE A CA 1
ATOM 731 C C . PHE A 1 97 ? 27.012 -34.936 6.059 1.00 53.84 97 PHE A C 1
ATOM 733 O O . PHE A 1 97 ? 25.882 -35.275 5.702 1.00 53.84 97 PHE A O 1
ATOM 740 N N . LEU A 1 98 ? 27.769 -34.139 5.298 1.00 51.00 98 LEU A N 1
ATOM 741 C CA . LEU A 1 98 ? 27.333 -33.679 3.978 1.00 51.00 98 LEU A CA 1
ATOM 742 C C . LEU A 1 98 ? 27.610 -34.763 2.924 1.00 51.00 98 LEU A C 1
ATOM 744 O O . LEU A 1 98 ? 28.744 -35.227 2.830 1.00 51.00 98 LEU A O 1
ATOM 748 N N . PRO A 1 99 ? 26.620 -35.168 2.104 1.00 53.94 99 PRO A N 1
ATOM 749 C CA . PRO A 1 99 ? 26.891 -36.082 1.003 1.00 53.94 99 PRO A CA 1
ATOM 750 C C . PRO A 1 99 ? 27.861 -35.412 0.022 1.00 53.94 99 PRO A C 1
ATOM 752 O O . PRO A 1 99 ? 27.596 -34.311 -0.464 1.00 53.94 99 PRO A O 1
ATOM 755 N N . GLU A 1 100 ? 28.981 -36.075 -0.270 1.00 46.31 100 GLU A N 1
ATOM 756 C CA . GLU A 1 100 ? 29.936 -35.658 -1.297 1.00 46.31 100 GLU A CA 1
ATOM 757 C C . GLU A 1 100 ? 29.250 -35.624 -2.672 1.00 46.31 100 GLU A C 1
ATOM 759 O O . GLU A 1 100 ? 29.200 -36.619 -3.396 1.00 46.31 100 GLU A O 1
ATOM 764 N N . THR A 1 101 ? 28.716 -34.476 -3.085 1.00 49.19 101 THR A N 1
ATOM 765 C CA . THR A 1 101 ? 28.294 -34.298 -4.477 1.00 49.19 101 THR A CA 1
ATOM 766 C C . THR A 1 101 ? 29.523 -33.949 -5.305 1.00 49.19 101 THR A C 1
ATOM 768 O O . THR A 1 101 ? 29.909 -32.783 -5.409 1.00 49.19 101 THR A O 1
ATOM 771 N N . LYS A 1 102 ? 30.171 -34.968 -5.874 1.00 50.22 102 LYS A N 1
ATOM 772 C CA . LYS A 1 102 ? 31.262 -34.775 -6.838 1.00 50.22 102 LYS A CA 1
ATOM 773 C C . LYS A 1 102 ? 30.753 -33.940 -8.027 1.00 50.22 102 LYS A C 1
ATOM 775 O O . LYS A 1 102 ? 29.672 -34.236 -8.540 1.00 50.22 102 LYS A O 1
ATOM 780 N N . PRO A 1 103 ? 31.504 -32.937 -8.514 1.00 45.81 103 PRO A N 1
ATOM 781 C CA . PRO A 1 103 ? 31.186 -32.294 -9.782 1.00 45.81 103 PRO A CA 1
ATOM 782 C C . PRO A 1 103 ? 31.314 -33.325 -10.911 1.00 45.81 103 PRO A C 1
ATOM 784 O O . PRO A 1 103 ? 32.386 -33.884 -11.146 1.00 45.81 103 PRO A O 1
ATOM 787 N N . ILE A 1 104 ? 30.205 -33.599 -11.598 1.00 54.00 104 ILE A N 1
ATOM 788 C CA . ILE A 1 104 ? 30.145 -34.547 -12.713 1.00 54.00 104 ILE A CA 1
ATOM 789 C C . ILE A 1 104 ? 30.772 -33.872 -13.935 1.00 54.00 104 ILE A C 1
ATOM 791 O O . ILE A 1 104 ? 30.108 -33.157 -14.683 1.00 54.00 104 ILE A O 1
ATOM 795 N N . ARG A 1 105 ? 32.073 -34.078 -14.144 1.00 47.62 105 ARG A N 1
ATOM 796 C CA . ARG A 1 105 ? 32.714 -33.799 -15.434 1.00 47.62 105 ARG A CA 1
ATOM 797 C C . ARG A 1 105 ? 32.465 -35.009 -16.338 1.00 47.62 105 ARG A C 1
ATOM 799 O O . ARG A 1 105 ? 33.243 -35.956 -16.336 1.00 47.62 105 ARG A O 1
ATOM 806 N N . GLY A 1 106 ? 31.331 -35.009 -17.036 1.00 57.25 106 GLY A N 1
ATOM 807 C CA . GLY A 1 106 ? 31.049 -35.987 -18.092 1.00 57.25 106 GLY A CA 1
ATOM 808 C C . GLY A 1 106 ? 31.990 -35.816 -19.292 1.00 57.25 106 GLY A C 1
ATOM 809 O O . GLY A 1 106 ? 32.604 -34.757 -19.462 1.00 57.25 106 GLY A O 1
ATOM 810 N N . SER A 1 107 ? 32.116 -36.865 -20.111 1.00 58.78 107 SER A N 1
ATOM 811 C CA . SER A 1 107 ? 32.815 -36.808 -21.401 1.00 58.78 107 SER A CA 1
ATOM 812 C C . SER A 1 107 ? 32.135 -35.774 -22.319 1.00 58.78 107 SER A C 1
ATOM 814 O O . SER A 1 107 ? 30.945 -35.504 -22.180 1.00 58.78 107 SER A O 1
ATOM 816 N N . ARG A 1 108 ? 32.875 -35.162 -23.256 1.00 56.59 108 ARG A N 1
ATOM 817 C CA . ARG A 1 108 ? 32.330 -34.105 -24.139 1.00 56.59 108 ARG A CA 1
ATOM 818 C C . ARG A 1 108 ? 31.280 -34.610 -25.140 1.00 56.59 108 ARG A C 1
ATOM 820 O O . ARG A 1 108 ? 30.654 -33.779 -25.788 1.00 56.59 108 ARG A O 1
ATOM 827 N N . TYR A 1 109 ? 31.124 -35.926 -25.284 1.00 59.38 109 TYR A N 1
ATOM 828 C CA . TYR A 1 109 ? 30.295 -36.545 -26.322 1.00 59.38 109 TYR A CA 1
ATOM 829 C C . TYR A 1 109 ? 29.164 -37.424 -25.775 1.00 59.38 109 TYR A C 1
ATOM 831 O O . TYR A 1 109 ? 28.334 -37.872 -26.560 1.00 59.38 109 TYR A O 1
ATOM 839 N N . ASP A 1 110 ? 29.078 -37.615 -24.455 1.00 55.75 110 ASP A N 1
ATOM 840 C CA . ASP A 1 110 ? 27.966 -38.331 -23.830 1.00 55.75 110 ASP A CA 1
ATOM 841 C C . ASP A 1 110 ? 26.928 -37.347 -23.270 1.00 55.75 110 ASP A C 1
ATOM 843 O O . ASP A 1 110 ? 27.298 -36.328 -22.671 1.00 55.75 110 ASP A O 1
ATOM 847 N N . PRO A 1 111 ? 25.620 -37.626 -23.422 1.00 58.97 111 PRO A N 1
ATOM 848 C CA . PRO A 1 111 ? 24.584 -36.813 -22.803 1.00 58.97 111 PRO A CA 1
ATOM 849 C C . PRO A 1 111 ? 24.741 -36.821 -21.271 1.00 58.97 111 PRO A C 1
ATOM 851 O O . PRO A 1 111 ? 25.158 -37.827 -20.690 1.00 58.97 111 PRO A O 1
ATOM 854 N N . PRO A 1 112 ? 24.415 -35.709 -20.585 1.00 61.91 112 PRO A N 1
ATOM 855 C CA . PRO A 1 112 ? 24.604 -35.606 -19.147 1.00 61.91 112 PRO A CA 1
ATOM 856 C C . PRO A 1 112 ? 23.832 -36.711 -18.421 1.00 61.91 112 PRO A C 1
ATOM 858 O O . PRO A 1 112 ? 22.612 -36.807 -18.525 1.00 61.91 112 PRO A O 1
ATOM 861 N N . ILE A 1 113 ? 24.563 -37.509 -17.639 1.00 61.28 113 ILE A N 1
ATOM 862 C CA . ILE A 1 113 ? 24.071 -38.709 -16.937 1.00 61.28 113 ILE A CA 1
ATOM 863 C C . ILE A 1 113 ? 22.960 -38.364 -15.913 1.00 61.28 113 ILE A C 1
ATOM 865 O O . ILE A 1 113 ? 22.218 -39.237 -15.484 1.00 61.28 113 ILE A O 1
ATOM 869 N N . ASN A 1 114 ? 22.790 -37.078 -15.576 1.00 57.78 114 ASN A N 1
ATOM 870 C CA . ASN A 1 114 ? 21.662 -36.526 -14.819 1.00 57.78 114 ASN A CA 1
ATOM 871 C C . ASN A 1 114 ? 21.162 -35.222 -15.467 1.00 57.78 114 ASN A C 1
ATOM 873 O O . ASN A 1 114 ? 21.347 -34.130 -14.925 1.00 57.78 114 ASN A O 1
ATOM 877 N N . ALA A 1 115 ? 20.554 -35.305 -16.651 1.00 60.47 115 ALA A N 1
ATOM 878 C CA . ALA A 1 115 ? 19.825 -34.167 -17.205 1.00 60.47 115 ALA A CA 1
ATOM 879 C C . ALA A 1 115 ? 18.651 -33.803 -16.275 1.00 60.47 115 ALA A C 1
ATOM 881 O O . ALA A 1 115 ? 17.867 -34.670 -15.883 1.00 60.47 115 ALA A O 1
ATOM 882 N N . PHE A 1 116 ? 18.516 -32.523 -15.907 1.00 59.69 116 PHE A N 1
ATOM 883 C CA . PHE A 1 116 ? 17.314 -32.055 -15.218 1.00 59.69 116 PHE A CA 1
ATOM 884 C C . PHE A 1 116 ? 16.092 -32.395 -16.082 1.00 59.69 116 PHE A C 1
ATOM 886 O O . PHE A 1 116 ? 16.088 -32.123 -17.282 1.00 59.69 116 PHE A O 1
ATOM 893 N N . THR A 1 117 ? 15.058 -32.992 -15.483 1.00 61.00 117 THR A N 1
ATOM 894 C CA . THR A 1 117 ? 13.793 -33.270 -16.177 1.00 61.00 117 THR A CA 1
ATOM 895 C C . THR A 1 117 ? 13.281 -31.986 -16.824 1.00 61.00 117 THR A C 1
ATOM 897 O O . THR A 1 117 ? 13.288 -30.938 -16.172 1.00 61.00 117 THR A O 1
ATOM 900 N N . THR A 1 118 ? 12.798 -32.067 -18.064 1.00 54.88 118 THR A N 1
ATOM 901 C CA . THR A 1 118 ? 12.438 -30.943 -18.952 1.00 54.88 118 THR A CA 1
ATOM 902 C C . THR A 1 118 ? 11.387 -29.967 -18.407 1.00 54.88 118 THR A C 1
ATOM 904 O O . THR A 1 118 ? 11.051 -29.002 -19.088 1.00 54.88 118 THR A O 1
ATOM 907 N N . HIS A 1 119 ? 10.869 -30.159 -17.191 1.00 51.31 119 HIS A N 1
ATOM 908 C CA . HIS A 1 119 ? 9.863 -29.306 -16.547 1.00 51.31 119 HIS A CA 1
ATOM 909 C C . HIS A 1 119 ? 10.271 -28.813 -15.145 1.00 51.31 119 HIS A C 1
ATOM 911 O O . HIS A 1 119 ? 9.430 -28.324 -14.394 1.00 51.31 119 HIS A O 1
ATOM 917 N N . ASN A 1 120 ? 11.551 -28.896 -14.762 1.00 53.25 120 ASN A N 1
ATOM 918 C CA . ASN A 1 120 ? 12.018 -28.310 -13.500 1.00 53.25 120 ASN A CA 1
ATOM 919 C C . ASN A 1 120 ? 12.350 -26.812 -13.655 1.00 53.25 120 ASN A C 1
ATOM 921 O O . ASN A 1 120 ? 13.487 -26.380 -13.490 1.00 53.25 120 ASN A O 1
ATOM 925 N N . THR A 1 121 ? 11.330 -26.023 -13.997 1.00 55.25 121 THR A N 1
ATOM 926 C CA . THR A 1 121 ? 11.338 -24.548 -14.051 1.00 55.25 121 THR A CA 1
ATOM 927 C C . THR A 1 121 ? 10.882 -23.915 -12.733 1.00 55.25 121 THR A C 1
ATOM 929 O O . THR A 1 121 ? 10.603 -22.719 -12.658 1.00 55.25 121 THR A O 1
ATOM 932 N N . ALA A 1 122 ? 10.785 -24.698 -11.661 1.00 52.97 122 ALA A N 1
ATOM 933 C CA . ALA A 1 122 ? 10.251 -24.228 -10.399 1.00 52.97 122 ALA A CA 1
ATOM 934 C C . ALA A 1 122 ? 11.308 -23.440 -9.611 1.00 52.97 122 ALA A C 1
ATOM 936 O O . ALA A 1 122 ? 12.018 -23.993 -8.767 1.00 52.97 122 ALA A O 1
ATOM 937 N N . SER A 1 123 ? 11.353 -22.116 -9.771 1.00 52.84 123 SER A N 1
ATOM 938 C CA . SER A 1 123 ? 11.906 -21.248 -8.726 1.00 52.84 123 SER A CA 1
ATOM 939 C C . SER A 1 123 ? 10.953 -21.215 -7.518 1.00 52.84 123 SER A C 1
ATOM 941 O O . SER A 1 123 ? 10.409 -20.176 -7.153 1.00 52.84 123 SER A O 1
ATOM 943 N N . LEU A 1 124 ? 10.719 -22.356 -6.861 1.00 57.16 124 LEU A N 1
ATOM 944 C CA . LEU A 1 124 ? 9.903 -22.433 -5.644 1.00 57.16 124 LEU A CA 1
ATOM 945 C C . LE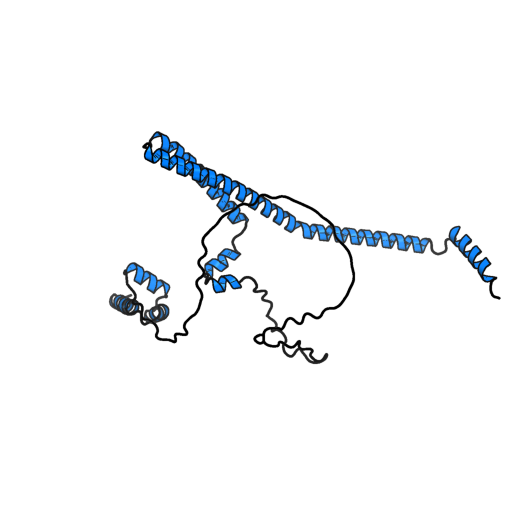U A 1 124 ? 10.715 -21.964 -4.430 1.00 57.16 124 LEU A C 1
ATOM 947 O O . LEU A 1 124 ? 10.980 -22.723 -3.496 1.00 57.16 124 LEU A O 1
ATOM 951 N N . LYS A 1 125 ? 11.113 -20.688 -4.426 1.00 57.50 125 LYS A N 1
ATOM 952 C CA . LYS A 1 125 ? 11.797 -20.051 -3.289 1.00 57.50 125 LYS A CA 1
ATOM 953 C C . LYS A 1 125 ? 10.880 -19.196 -2.407 1.00 57.50 125 LYS A C 1
ATOM 955 O O . LYS A 1 125 ? 11.378 -18.417 -1.603 1.00 57.50 125 LYS A O 1
ATOM 960 N N . HIS A 1 126 ? 9.559 -19.388 -2.478 1.00 54.16 126 HIS A N 1
ATOM 961 C CA . HIS A 1 126 ? 8.600 -18.637 -1.645 1.00 54.16 126 HIS A CA 1
ATOM 962 C C . HIS A 1 126 ? 7.712 -19.520 -0.740 1.00 54.16 126 HIS A C 1
ATOM 964 O O . HIS A 1 126 ? 7.131 -19.028 0.218 1.00 54.16 126 HIS A O 1
ATOM 970 N N . GLY A 1 127 ? 7.677 -20.847 -0.934 1.00 56.50 127 GLY A N 1
ATOM 971 C CA . GLY A 1 127 ? 6.811 -21.754 -0.152 1.00 56.50 127 GLY A CA 1
ATOM 972 C C . GLY A 1 127 ? 7.417 -22.339 1.135 1.00 56.50 127 GLY A C 1
ATOM 973 O O . GLY A 1 127 ? 6.784 -23.153 1.806 1.00 56.50 127 GLY A O 1
ATOM 974 N N . ALA A 1 128 ? 8.664 -22.007 1.489 1.00 61.56 128 ALA A N 1
ATOM 975 C CA . ALA A 1 128 ? 9.358 -22.669 2.601 1.00 61.56 128 ALA A CA 1
ATOM 976 C C . ALA A 1 128 ? 8.735 -22.367 3.977 1.00 61.56 128 ALA A C 1
ATOM 978 O O . ALA A 1 128 ? 8.625 -23.273 4.803 1.00 61.56 128 ALA A O 1
ATOM 979 N N . TYR A 1 129 ? 8.304 -21.125 4.213 1.00 63.75 129 TYR A N 1
ATOM 980 C CA . TYR A 1 129 ? 7.679 -20.728 5.477 1.00 63.75 129 TYR A CA 1
ATOM 981 C C . TYR A 1 129 ? 6.226 -21.199 5.579 1.00 63.75 129 TYR A C 1
ATOM 983 O O . TYR A 1 129 ? 5.856 -21.744 6.615 1.00 63.75 129 TYR A O 1
ATOM 991 N N . ALA A 1 130 ? 5.441 -21.097 4.501 1.00 63.31 130 ALA A N 1
ATOM 992 C CA . ALA A 1 130 ? 4.052 -21.567 4.471 1.00 63.31 130 ALA A CA 1
ATOM 993 C C . ALA A 1 130 ? 3.938 -23.060 4.840 1.00 63.31 130 ALA A C 1
ATOM 995 O O . ALA A 1 130 ? 3.138 -23.427 5.698 1.00 63.31 130 ALA A O 1
ATOM 996 N N . ARG A 1 131 ? 4.838 -23.903 4.305 1.00 63.25 131 ARG A N 1
ATOM 997 C CA . ARG A 1 131 ? 4.909 -25.342 4.633 1.00 63.25 131 ARG A CA 1
ATOM 998 C C . ARG A 1 131 ? 5.267 -25.635 6.093 1.00 63.25 131 ARG A C 1
ATOM 1000 O O . ARG A 1 131 ? 4.892 -26.679 6.611 1.00 63.25 131 ARG A O 1
ATOM 1007 N N . ARG A 1 132 ? 6.012 -24.745 6.756 1.00 66.75 132 ARG A N 1
ATOM 1008 C CA . ARG A 1 132 ? 6.423 -24.900 8.167 1.00 66.75 132 ARG A CA 1
ATOM 1009 C C . ARG A 1 132 ? 5.390 -24.355 9.143 1.00 66.75 132 ARG A C 1
ATOM 1011 O O . ARG A 1 132 ? 5.288 -24.851 10.258 1.00 66.75 132 ARG A O 1
ATOM 1018 N N . LEU A 1 133 ? 4.655 -23.333 8.722 1.00 74.06 133 LEU A N 1
ATOM 1019 C CA . LEU A 1 133 ? 3.626 -22.677 9.518 1.00 74.06 133 LEU A CA 1
ATOM 1020 C C . LEU A 1 133 ? 2.241 -23.319 9.342 1.00 74.06 133 LEU A C 1
ATOM 1022 O O . LEU A 1 133 ? 1.322 -22.934 10.057 1.00 74.06 133 LEU A O 1
ATOM 1026 N N . LEU A 1 134 ? 2.109 -24.311 8.447 1.00 75.44 134 LEU A N 1
ATOM 1027 C CA . LEU A 1 134 ? 0.862 -25.040 8.184 1.00 75.44 134 LEU A CA 1
ATOM 1028 C C . LEU A 1 134 ? -0.301 -24.086 7.851 1.00 75.44 134 LEU A C 1
ATOM 1030 O O . LEU A 1 134 ? -1.417 -24.272 8.336 1.00 75.44 134 LEU A O 1
ATOM 1034 N N . LEU A 1 135 ? -0.022 -23.038 7.064 1.00 77.38 135 LEU A N 1
ATOM 1035 C CA . LEU A 1 135 ? -1.066 -22.138 6.564 1.00 77.38 135 LEU A CA 1
ATOM 1036 C C . LEU A 1 135 ? -2.016 -22.931 5.663 1.00 77.38 135 LEU A C 1
ATOM 1038 O O . LEU A 1 135 ? -1.569 -23.818 4.936 1.00 77.38 135 LEU A O 1
ATOM 1042 N N . SER A 1 136 ? -3.309 -22.609 5.709 1.00 80.62 136 SER A N 1
ATOM 1043 C CA . SER A 1 136 ? -4.267 -23.169 4.758 1.00 80.62 136 SER A CA 1
ATOM 1044 C C . SER A 1 136 ? -3.981 -22.658 3.349 1.00 80.62 136 SER A C 1
ATOM 1046 O O . SER A 1 136 ? -3.497 -21.535 3.175 1.00 80.62 136 SER A O 1
ATOM 1048 N N . ASP A 1 137 ? -4.328 -23.472 2.353 1.00 77.12 137 ASP A N 1
ATOM 1049 C CA . ASP A 1 137 ? -4.157 -23.120 0.943 1.00 77.12 137 ASP A CA 1
ATOM 1050 C C . ASP A 1 137 ? -4.869 -21.796 0.619 1.00 77.12 137 ASP A C 1
ATOM 1052 O O . ASP A 1 137 ? -4.276 -20.934 -0.027 1.00 77.12 137 ASP A O 1
ATOM 1056 N N . ASP A 1 138 ? -6.054 -21.561 1.194 1.00 80.75 138 ASP A N 1
ATOM 1057 C CA . ASP A 1 138 ? -6.806 -20.305 1.061 1.00 80.75 138 ASP A CA 1
ATOM 1058 C C . ASP A 1 138 ? -5.970 -19.072 1.448 1.00 80.75 138 ASP A C 1
ATOM 1060 O O . ASP A 1 138 ? -5.852 -18.127 0.673 1.00 80.75 138 ASP A O 1
ATOM 1064 N N . VAL A 1 139 ? -5.294 -19.099 2.606 1.00 81.38 139 VAL A N 1
ATOM 1065 C CA . VAL A 1 139 ? -4.469 -17.967 3.074 1.00 81.38 139 VAL A CA 1
ATOM 1066 C C . VAL A 1 139 ? -3.277 -17.744 2.147 1.00 81.38 139 VAL A C 1
ATOM 1068 O O . VAL A 1 139 ? -2.867 -16.607 1.912 1.00 81.38 139 VAL A O 1
ATOM 1071 N N . THR A 1 140 ? -2.703 -18.822 1.610 1.00 78.00 140 THR A N 1
ATOM 1072 C CA . THR A 1 140 ? -1.582 -18.701 0.675 1.00 78.00 140 THR A CA 1
ATOM 1073 C C . THR A 1 140 ? -2.014 -18.100 -0.659 1.00 78.00 140 THR A C 1
ATOM 1075 O O . THR A 1 140 ? -1.316 -17.224 -1.167 1.00 78.00 140 THR A O 1
ATOM 1078 N N . ILE A 1 141 ? -3.173 -18.502 -1.187 1.00 80.00 141 ILE A N 1
ATOM 1079 C CA . ILE A 1 141 ? -3.729 -17.976 -2.437 1.00 80.00 141 ILE A CA 1
ATOM 1080 C C . ILE A 1 141 ? -4.091 -16.499 -2.264 1.00 80.00 141 ILE A C 1
ATOM 1082 O O . ILE A 1 141 ? -3.674 -15.672 -3.073 1.00 80.00 141 ILE A O 1
ATOM 1086 N N . ASP A 1 142 ? -4.785 -16.147 -1.182 1.00 81.31 142 ASP A N 1
ATOM 1087 C CA . ASP A 1 142 ? -5.173 -14.762 -0.909 1.00 81.31 142 ASP A CA 1
ATOM 1088 C C . ASP A 1 142 ? -3.952 -13.847 -0.771 1.00 81.31 142 ASP A C 1
ATOM 1090 O O . ASP A 1 142 ? -3.929 -12.759 -1.343 1.00 81.31 142 ASP A O 1
ATOM 1094 N N . SER A 1 143 ? -2.888 -14.309 -0.103 1.00 79.75 143 SER A N 1
ATOM 1095 C CA . SER A 1 143 ? -1.655 -13.525 0.070 1.00 79.75 143 SER A CA 1
ATOM 1096 C C . SER A 1 143 ? -0.931 -13.189 -1.239 1.00 79.75 143 SER A C 1
ATOM 1098 O O . SER A 1 143 ? -0.211 -12.196 -1.307 1.00 79.75 143 SER A O 1
ATOM 1100 N N . LEU A 1 144 ? -1.110 -13.995 -2.290 1.00 78.50 144 LEU A N 1
ATOM 1101 C CA . LEU A 1 144 ? -0.554 -13.693 -3.613 1.00 78.50 144 LEU A CA 1
ATOM 1102 C C . LEU A 1 144 ? -1.353 -12.597 -4.322 1.00 78.50 144 LEU A C 1
ATOM 1104 O O . LEU A 1 144 ? -0.817 -11.901 -5.182 1.00 78.50 144 LEU A O 1
ATOM 1108 N N . ASN A 1 145 ? -2.625 -12.446 -3.955 1.00 81.50 145 ASN A N 1
ATOM 1109 C CA . ASN A 1 145 ? -3.548 -11.503 -4.568 1.00 81.50 145 ASN A CA 1
ATOM 1110 C C . ASN A 1 145 ? -3.620 -10.164 -3.823 1.00 81.50 145 ASN A C 1
ATOM 1112 O O . ASN A 1 145 ? -4.129 -9.198 -4.389 1.00 81.50 145 ASN A O 1
ATOM 1116 N N . THR A 1 146 ? -3.105 -10.074 -2.592 1.00 85.75 146 THR A N 1
ATOM 1117 C CA . THR A 1 146 ? -3.058 -8.815 -1.836 1.00 85.75 146 THR A CA 1
ATOM 1118 C C . THR A 1 146 ? -2.093 -7.816 -2.468 1.00 85.75 146 THR A C 1
ATOM 1120 O O . THR A 1 146 ? -0.908 -8.115 -2.636 1.00 85.75 146 THR A O 1
ATOM 1123 N N . LYS A 1 147 ? -2.578 -6.607 -2.774 1.00 90.81 147 LYS A N 1
ATOM 1124 C CA . LYS A 1 147 ? -1.770 -5.526 -3.357 1.00 90.81 147 LYS A CA 1
ATOM 1125 C C . LYS A 1 147 ? -1.534 -4.388 -2.368 1.00 90.81 147 LYS A C 1
ATOM 1127 O O . LYS A 1 147 ? -2.340 -4.126 -1.478 1.00 90.81 147 LYS A O 1
ATOM 1132 N N . LEU A 1 148 ? -0.464 -3.621 -2.601 1.00 92.81 148 LEU A N 1
ATOM 1133 C CA . LEU A 1 148 ? -0.168 -2.393 -1.846 1.00 92.81 148 LEU A CA 1
ATOM 1134 C C . LEU A 1 148 ? -1.299 -1.350 -1.939 1.00 92.81 148 LEU A C 1
ATOM 1136 O O . LEU A 1 148 ? -1.524 -0.607 -0.985 1.00 92.81 148 LEU A O 1
ATOM 1140 N N . SER A 1 149 ? -2.031 -1.307 -3.058 1.00 92.44 149 SER A N 1
ATOM 1141 C CA . SER A 1 149 ? -3.226 -0.466 -3.222 1.00 92.44 149 SER A CA 1
ATOM 1142 C C . SER A 1 149 ? -4.330 -0.820 -2.228 1.00 92.44 149 SER A C 1
ATOM 1144 O O . SER A 1 149 ? -5.001 0.067 -1.702 1.00 92.44 149 SER A O 1
ATOM 1146 N N . ASP A 1 150 ? -4.494 -2.111 -1.951 1.00 93.69 150 ASP A N 1
ATOM 1147 C CA . ASP A 1 150 ? -5.558 -2.626 -1.096 1.00 93.69 150 ASP A CA 1
ATOM 1148 C C . ASP A 1 150 ? -5.219 -2.346 0.371 1.00 93.69 150 ASP A C 1
ATOM 1150 O O . ASP A 1 150 ? -6.077 -1.917 1.143 1.00 93.69 150 ASP A O 1
ATOM 1154 N N . GLU A 1 151 ? -3.939 -2.476 0.743 1.00 92.88 151 GLU A N 1
ATOM 1155 C CA . GLU A 1 151 ? -3.442 -2.024 2.047 1.00 92.88 151 GLU A CA 1
ATOM 1156 C C . GLU A 1 151 ? -3.667 -0.522 2.248 1.00 92.88 151 GLU A C 1
ATOM 1158 O O . GLU A 1 151 ? -4.143 -0.099 3.304 1.00 92.88 151 GLU A O 1
ATOM 1163 N N . LEU A 1 152 ? -3.355 0.295 1.237 1.00 96.31 152 LEU A N 1
ATOM 1164 C CA . LEU A 1 152 ? -3.558 1.741 1.296 1.00 96.31 152 LEU A CA 1
ATOM 1165 C C . LEU A 1 152 ? -5.040 2.086 1.488 1.00 96.31 152 LEU A C 1
ATOM 1167 O O . LEU A 1 152 ? -5.374 2.933 2.321 1.00 96.31 152 LEU A O 1
ATOM 1171 N N . PHE A 1 153 ? -5.928 1.412 0.756 1.00 96.19 153 PHE A N 1
ATOM 1172 C CA . PHE A 1 153 ? -7.370 1.549 0.927 1.00 96.19 153 PHE A CA 1
ATOM 1173 C C . PHE A 1 153 ? -7.800 1.202 2.356 1.00 96.19 153 PHE A C 1
ATOM 1175 O O . PHE A 1 153 ? -8.483 1.999 3.003 1.00 96.19 153 PHE A O 1
ATOM 1182 N N . LEU A 1 154 ? -7.351 0.059 2.879 1.00 95.50 154 LEU A N 1
ATOM 1183 C CA . LEU A 1 154 ? -7.713 -0.399 4.216 1.00 95.50 154 LEU A CA 1
ATOM 1184 C C . LEU A 1 154 ? -7.246 0.579 5.301 1.00 95.50 154 LEU A C 1
ATOM 1186 O O . LEU A 1 154 ? -8.015 0.905 6.205 1.00 95.50 154 LEU A O 1
ATOM 1190 N N . VAL A 1 155 ? -6.014 1.089 5.211 1.00 96.81 155 VAL A N 1
ATOM 1191 C CA . VAL A 1 155 ? -5.485 2.047 6.195 1.00 96.81 155 VAL A CA 1
ATOM 1192 C C . VAL A 1 155 ? -6.225 3.385 6.115 1.00 96.81 155 VAL A C 1
ATOM 1194 O O . VAL A 1 155 ? -6.547 3.956 7.158 1.00 96.81 155 VAL A O 1
ATOM 1197 N N . ARG A 1 156 ? -6.569 3.872 4.914 1.00 97.81 156 ARG A N 1
ATOM 1198 C CA . ARG A 1 156 ? -7.405 5.077 4.751 1.00 97.81 156 ARG A CA 1
ATOM 1199 C C . ARG A 1 156 ? -8.795 4.880 5.355 1.00 97.81 156 ARG A C 1
ATOM 1201 O O . ARG A 1 156 ? -9.248 5.731 6.118 1.00 97.81 156 ARG A O 1
ATOM 1208 N N . ALA A 1 157 ? -9.441 3.748 5.083 1.00 97.75 157 ALA A N 1
ATOM 1209 C CA . ALA A 1 157 ? -10.743 3.413 5.654 1.00 97.75 157 ALA A CA 1
ATOM 1210 C C . ALA A 1 157 ? -10.688 3.313 7.189 1.00 97.75 157 ALA A C 1
ATOM 1212 O O . ALA A 1 157 ? -11.552 3.857 7.881 1.00 97.75 157 ALA A O 1
ATOM 1213 N N . ALA A 1 158 ? -9.643 2.687 7.738 1.00 96.19 158 ALA A N 1
ATOM 1214 C CA . ALA A 1 158 ? -9.415 2.616 9.178 1.00 96.19 158 ALA A CA 1
ATOM 1215 C C . ALA A 1 158 ? -9.202 4.009 9.793 1.00 96.19 158 ALA A C 1
ATOM 1217 O O . ALA A 1 158 ? -9.746 4.300 10.858 1.00 96.19 158 ALA A O 1
ATOM 1218 N N . ASN A 1 159 ? -8.466 4.890 9.107 1.00 96.94 159 ASN A N 1
ATOM 1219 C CA . ASN A 1 159 ? -8.257 6.271 9.533 1.00 96.94 159 ASN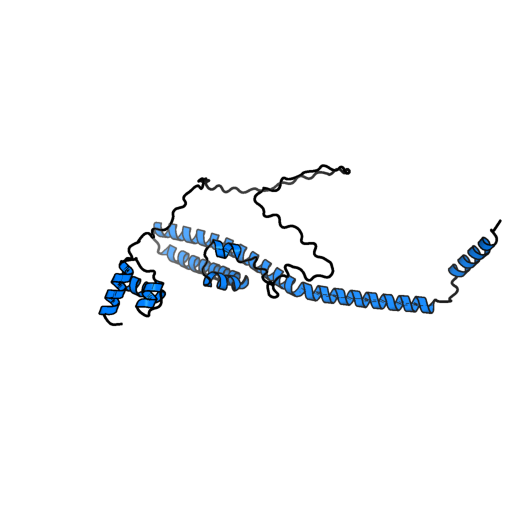 A CA 1
ATOM 1220 C C . ASN A 1 159 ? -9.576 7.054 9.586 1.00 96.94 159 ASN A C 1
ATOM 1222 O O . ASN A 1 159 ? -9.889 7.668 10.602 1.00 96.94 159 ASN A O 1
ATOM 1226 N N . MET A 1 160 ? -10.393 6.958 8.533 1.00 97.06 160 MET A N 1
ATOM 1227 C CA . MET A 1 160 ? -11.715 7.592 8.494 1.00 97.06 160 MET A CA 1
ATOM 1228 C C . MET A 1 160 ? -12.643 7.041 9.577 1.00 97.06 160 MET A C 1
ATOM 1230 O O . MET A 1 160 ? -13.325 7.801 10.260 1.00 97.06 160 MET A O 1
ATOM 1234 N N . THR A 1 161 ? -12.620 5.727 9.801 1.00 96.94 161 THR A N 1
ATOM 1235 C CA . THR A 1 161 ? -13.396 5.093 10.874 1.00 96.94 161 THR A CA 1
ATOM 1236 C C . THR A 1 161 ? -12.984 5.640 12.243 1.00 96.94 161 THR A C 1
ATOM 1238 O O . THR A 1 161 ? -13.849 6.009 13.036 1.00 96.94 161 THR A O 1
ATOM 1241 N N . ALA A 1 162 ? -11.680 5.776 12.506 1.00 97.25 162 ALA A N 1
ATOM 1242 C CA . ALA A 1 162 ? -11.175 6.365 13.745 1.00 97.25 162 ALA A CA 1
ATOM 1243 C C . ALA A 1 162 ? -11.650 7.816 13.930 1.00 97.25 162 ALA A C 1
ATOM 1245 O O . ALA A 1 162 ? -12.162 8.144 14.997 1.00 97.25 162 ALA A O 1
ATOM 1246 N N . VAL A 1 163 ? -11.579 8.650 12.885 1.00 97.50 163 VAL A N 1
ATOM 1247 C CA . VAL A 1 163 ? -12.078 10.039 12.918 1.00 97.50 163 VAL A CA 1
ATOM 1248 C C . VAL A 1 163 ? -13.572 10.086 13.250 1.00 97.50 163 VAL A C 1
ATOM 1250 O O . VAL A 1 163 ? -13.986 10.832 14.136 1.00 97.50 163 VAL A O 1
ATOM 1253 N N . THR A 1 164 ? -14.394 9.250 12.604 1.00 97.31 164 THR A N 1
ATOM 1254 C CA . THR A 1 164 ? -15.839 9.214 12.898 1.00 97.31 164 THR A CA 1
ATOM 1255 C C . THR A 1 164 ? -16.137 8.761 14.326 1.00 97.31 164 THR A C 1
ATOM 1257 O O . THR A 1 164 ? -17.066 9.269 14.952 1.00 97.31 164 THR A O 1
ATOM 1260 N N . ASN A 1 165 ? -15.354 7.821 14.861 1.00 96.50 165 ASN A N 1
ATOM 1261 C CA . ASN A 1 165 ? -15.524 7.340 16.227 1.00 96.50 165 ASN A CA 1
ATOM 1262 C C . ASN A 1 165 ? -15.109 8.394 17.254 1.00 96.50 165 ASN A C 1
ATOM 1264 O O . ASN A 1 165 ? -15.832 8.571 18.228 1.00 96.50 165 ASN A O 1
ATOM 1268 N N . ILE A 1 166 ? -14.032 9.144 17.000 1.00 97.56 166 ILE A N 1
ATOM 1269 C CA . ILE A 1 166 ? -13.649 10.295 17.826 1.00 97.56 166 ILE A CA 1
ATOM 1270 C C . ILE A 1 166 ? -14.802 11.297 17.901 1.00 97.56 166 ILE A C 1
ATOM 1272 O O . ILE A 1 166 ? -15.217 11.643 19.000 1.00 97.56 166 ILE A O 1
ATOM 1276 N N . GLY A 1 167 ? -15.391 11.686 16.764 1.00 96.50 167 GLY A N 1
ATOM 1277 C CA . GLY A 1 167 ? -16.541 12.599 16.756 1.00 96.50 167 GLY A CA 1
ATOM 1278 C C . GLY A 1 167 ? -17.729 12.081 17.579 1.00 96.50 167 GLY A C 1
ATOM 1279 O O . GLY A 1 167 ? -18.320 12.827 18.357 1.00 96.50 167 GLY A O 1
ATOM 1280 N N . LYS A 1 168 ? -18.040 10.779 17.481 1.00 96.50 168 LYS A N 1
ATOM 1281 C CA . LYS A 1 168 ? -19.095 10.138 18.289 1.00 96.50 168 LYS A CA 1
ATOM 1282 C C . LYS A 1 168 ? -18.771 10.120 19.781 1.00 96.50 168 LYS A C 1
ATOM 1284 O O . LYS A 1 168 ? -19.677 10.268 20.592 1.00 96.50 168 LYS A O 1
ATOM 1289 N N . TRP A 1 169 ? -17.517 9.877 20.156 1.00 97.50 169 TRP A N 1
ATOM 1290 C CA . TRP A 1 169 ? -17.104 9.884 21.558 1.00 97.50 169 TRP A CA 1
ATOM 1291 C C . TRP A 1 169 ? -17.105 11.292 22.137 1.00 97.50 169 TRP A C 1
ATOM 1293 O O . TRP A 1 169 ? -17.581 11.454 23.251 1.00 97.50 169 TRP A O 1
ATOM 1303 N N . ILE A 1 170 ? -16.676 12.298 21.368 1.00 95.88 170 ILE A N 1
ATOM 1304 C CA . ILE A 1 170 ? -16.753 13.710 21.764 1.00 95.88 170 ILE A CA 1
ATOM 1305 C C . ILE A 1 170 ? -18.205 14.106 22.044 1.00 95.88 170 ILE A C 1
ATOM 1307 O O . ILE A 1 170 ? -18.483 14.633 23.112 1.00 95.88 170 ILE A O 1
ATOM 1311 N N . ALA A 1 171 ? -19.140 13.774 21.148 1.00 95.00 171 ALA A N 1
ATOM 1312 C CA . ALA A 1 171 ? -20.559 14.079 21.354 1.00 95.00 171 ALA A CA 1
ATOM 1313 C C . ALA A 1 171 ? -21.153 13.390 22.598 1.00 95.00 171 ALA A C 1
ATOM 1315 O O . ALA A 1 171 ? -22.047 13.927 23.234 1.00 95.00 171 ALA A O 1
ATOM 1316 N N . ARG A 1 172 ? -20.650 12.206 22.970 1.00 94.69 172 ARG A N 1
ATOM 1317 C CA . ARG A 1 172 ? -21.113 11.471 24.161 1.00 94.69 172 ARG A CA 1
ATOM 1318 C C . ARG A 1 172 ? -20.553 12.00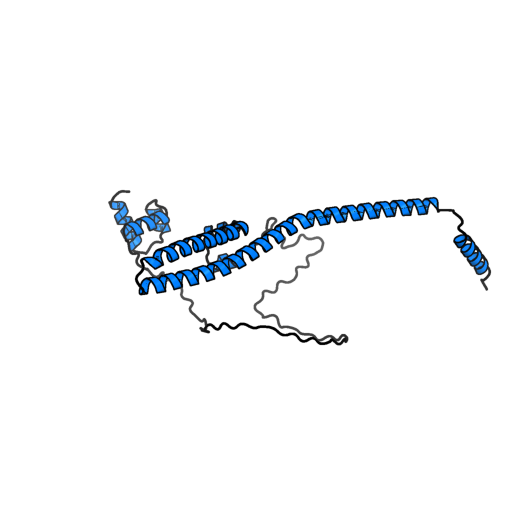5 25.475 1.00 94.69 172 ARG A C 1
ATOM 1320 O O . ARG A 1 172 ? -21.048 11.601 26.517 1.00 94.69 172 ARG A O 1
ATOM 1327 N N . ILE A 1 173 ? -19.520 12.849 25.450 1.00 94.88 173 ILE A N 1
ATOM 1328 C CA . ILE A 1 173 ? -18.895 13.359 26.677 1.00 94.88 173 ILE A CA 1
ATOM 1329 C C . ILE A 1 173 ? -19.858 14.249 27.470 1.00 94.88 173 ILE A C 1
ATOM 1331 O O . ILE A 1 173 ? -19.802 14.226 28.695 1.00 94.88 173 ILE A O 1
ATOM 1335 N N . GLU A 1 174 ? -20.723 15.007 26.795 1.00 89.19 174 GLU A N 1
ATOM 1336 C CA . GLU A 1 174 ? -21.639 15.961 27.437 1.00 89.19 174 GLU A CA 1
ATOM 1337 C C . GLU A 1 174 ? -22.671 15.269 28.342 1.00 89.19 174 GLU A C 1
ATOM 1339 O O . GLU A 1 174 ? -22.971 15.773 29.422 1.00 89.19 174 GLU A O 1
ATOM 1344 N N . ASP A 1 175 ? -23.135 14.082 27.942 1.00 92.31 175 ASP A N 1
ATOM 1345 C CA . ASP A 1 175 ? -24.150 13.301 28.663 1.00 92.31 175 ASP A CA 1
ATOM 1346 C C . ASP A 1 175 ? -23.553 12.214 29.579 1.00 92.31 175 ASP A C 1
ATOM 1348 O O . ASP A 1 175 ? -24.283 11.496 30.267 1.00 92.31 175 ASP A O 1
ATOM 1352 N N . ALA A 1 176 ? -22.230 12.036 29.562 1.00 92.19 176 ALA A N 1
ATOM 1353 C CA . ALA A 1 176 ? -21.558 10.935 30.244 1.00 92.19 176 ALA A CA 1
ATOM 1354 C C . ALA A 1 176 ? -21.334 11.207 31.737 1.00 92.19 176 ALA A C 1
ATOM 1356 O O . ALA A 1 176 ? -21.058 12.325 32.174 1.00 92.19 176 ALA A O 1
ATOM 1357 N N . THR A 1 177 ? -21.347 10.137 32.532 1.00 95.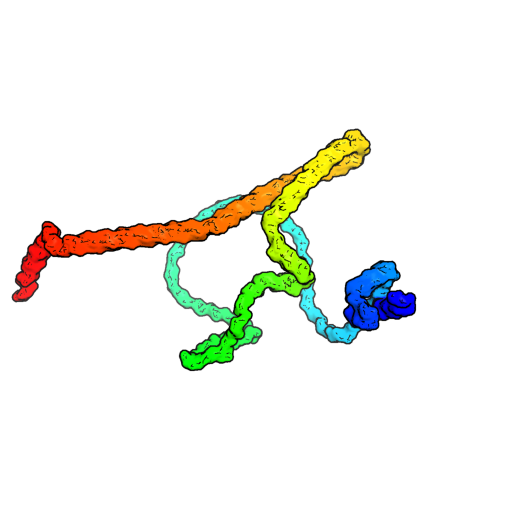19 177 THR A N 1
ATOM 1358 C CA . THR A 1 177 ? -20.876 10.196 33.921 1.00 95.19 177 THR A CA 1
ATOM 1359 C C . THR A 1 177 ? -19.370 10.515 33.973 1.00 95.19 177 THR A C 1
ATOM 1361 O O . THR A 1 177 ? -18.640 10.230 33.019 1.00 95.19 177 THR A O 1
ATOM 1364 N N . PRO A 1 178 ? -18.833 11.059 35.083 1.00 92.06 178 PRO A N 1
ATOM 1365 C CA . PRO A 1 178 ? -17.412 11.425 35.166 1.00 92.06 178 PRO A CA 1
ATOM 1366 C C . PRO A 1 178 ? -16.447 10.240 34.981 1.00 92.06 178 PRO A C 1
ATOM 1368 O O . PRO A 1 178 ? -15.303 10.427 34.563 1.00 92.06 178 PRO A O 1
ATOM 1371 N N . GLU A 1 179 ? -16.878 9.013 35.284 1.00 91.69 179 GLU A N 1
ATOM 1372 C CA . GLU A 1 179 ? -16.088 7.801 35.037 1.00 91.69 179 GLU A CA 1
ATOM 1373 C C . GLU A 1 179 ? -16.074 7.427 33.548 1.00 91.69 179 GLU A C 1
ATOM 1375 O O . GLU A 1 179 ? -15.013 7.157 32.979 1.00 91.69 179 GLU A O 1
ATOM 1380 N N . GLU A 1 180 ? -17.232 7.480 32.890 1.00 93.94 180 GLU A N 1
ATOM 1381 C CA . GLU A 1 180 ? -17.361 7.242 31.451 1.00 93.94 180 GLU A CA 1
ATOM 1382 C C . GLU A 1 180 ? -16.631 8.309 30.635 1.00 93.94 180 GLU A C 1
ATOM 1384 O O . GLU A 1 180 ? -15.965 7.980 29.655 1.00 93.94 180 GLU A O 1
ATOM 1389 N N . GLN A 1 181 ? -16.668 9.567 31.077 1.00 94.50 181 GLN A N 1
ATOM 1390 C CA . GLN A 1 181 ? -15.942 10.667 30.453 1.00 94.50 181 GLN A CA 1
ATOM 1391 C C . GLN A 1 181 ? -14.434 10.392 30.408 1.00 94.50 181 GLN A C 1
ATOM 1393 O O . GLN A 1 181 ? -13.804 10.578 29.367 1.00 94.50 181 GLN A O 1
ATOM 1398 N N . LYS A 1 182 ? -13.844 9.885 31.501 1.00 95.44 182 LYS A N 1
ATOM 1399 C CA . LYS A 1 182 ? -12.420 9.505 31.525 1.00 95.44 182 LYS A CA 1
ATOM 1400 C C . LYS A 1 182 ? -12.105 8.402 30.516 1.00 95.44 182 LYS A C 1
ATOM 1402 O O . LYS A 1 182 ? -11.115 8.509 29.796 1.00 95.44 182 LYS A O 1
ATOM 1407 N N . ASN A 1 183 ? -12.949 7.374 30.437 1.00 96.25 183 ASN A N 1
ATOM 1408 C CA . ASN A 1 183 ? -12.776 6.279 29.479 1.00 96.25 183 ASN A CA 1
ATOM 1409 C C . ASN A 1 183 ? -12.912 6.772 28.024 1.00 96.25 183 ASN A C 1
ATOM 1411 O O . ASN A 1 183 ? -12.099 6.422 27.171 1.00 96.25 183 ASN A O 1
ATOM 1415 N N . LEU A 1 184 ? -13.887 7.640 27.736 1.00 97.00 184 LEU A N 1
ATOM 1416 C CA . LEU A 1 184 ? -14.062 8.248 26.412 1.00 97.00 184 LEU A CA 1
ATOM 1417 C C . LEU A 1 184 ? -12.843 9.085 26.006 1.00 97.00 184 LEU A C 1
ATOM 1419 O O . LEU A 1 184 ? -12.364 8.952 24.882 1.00 97.00 184 LEU A O 1
ATOM 1423 N N . LEU A 1 185 ? -12.296 9.892 26.920 1.00 96.06 185 LEU A N 1
ATOM 1424 C CA . LEU A 1 185 ? -11.077 10.665 26.671 1.00 96.06 185 LEU A CA 1
ATOM 1425 C C . LEU A 1 185 ? -9.864 9.762 26.399 1.00 96.06 185 LEU A C 1
ATOM 1427 O O . LEU A 1 185 ? -9.069 10.056 25.507 1.00 96.06 185 LEU A O 1
ATOM 1431 N N . GLU A 1 186 ? -9.736 8.636 27.107 1.00 96.88 186 GLU A N 1
ATOM 1432 C CA . GLU A 1 186 ? -8.677 7.654 26.844 1.00 96.88 186 GLU A CA 1
ATOM 1433 C C . GLU A 1 186 ? -8.834 6.996 25.462 1.00 96.88 186 GLU A C 1
ATOM 1435 O O . GLU A 1 186 ? -7.855 6.869 24.720 1.00 96.88 186 GLU A O 1
ATOM 1440 N N . GLN A 1 187 ? -10.061 6.634 25.071 1.00 96.94 187 GLN A N 1
ATOM 1441 C CA . GLN A 1 187 ? -10.359 6.088 23.742 1.00 96.94 187 GLN A CA 1
ATOM 1442 C C . GLN A 1 187 ? -10.061 7.095 22.625 1.00 96.94 187 GLN A C 1
ATOM 1444 O O . GLN A 1 187 ? -9.465 6.719 21.612 1.00 96.94 187 GLN A O 1
ATOM 1449 N N . ILE A 1 188 ? -10.412 8.370 22.824 1.00 97.38 188 ILE A N 1
ATOM 1450 C CA . ILE A 1 188 ? -10.089 9.460 21.896 1.00 97.38 188 ILE A CA 1
ATOM 1451 C C . ILE A 1 188 ? -8.572 9.588 21.747 1.00 97.38 188 ILE A C 1
ATOM 1453 O O . ILE A 1 188 ? -8.067 9.478 20.631 1.00 97.38 188 ILE A O 1
ATOM 1457 N N . ALA A 1 189 ? -7.827 9.703 22.849 1.00 97.56 189 ALA A N 1
ATOM 1458 C CA . ALA A 1 189 ? -6.369 9.826 22.808 1.00 97.56 189 ALA A CA 1
ATOM 1459 C C . ALA A 1 189 ? -5.697 8.608 22.140 1.00 97.56 189 ALA A C 1
ATOM 1461 O O . ALA A 1 189 ? -4.730 8.735 21.377 1.00 97.56 189 ALA A O 1
ATOM 1462 N N . ALA A 1 190 ? -6.213 7.401 22.389 1.00 97.38 190 ALA A N 1
ATOM 1463 C CA . ALA A 1 190 ? -5.739 6.186 21.737 1.00 97.38 190 ALA A CA 1
ATOM 1464 C C . ALA A 1 190 ? -6.009 6.200 20.222 1.00 97.38 190 ALA A C 1
ATOM 1466 O O . ALA A 1 190 ? -5.128 5.815 19.441 1.00 97.38 190 ALA A O 1
ATOM 1467 N N . ALA A 1 191 ? -7.188 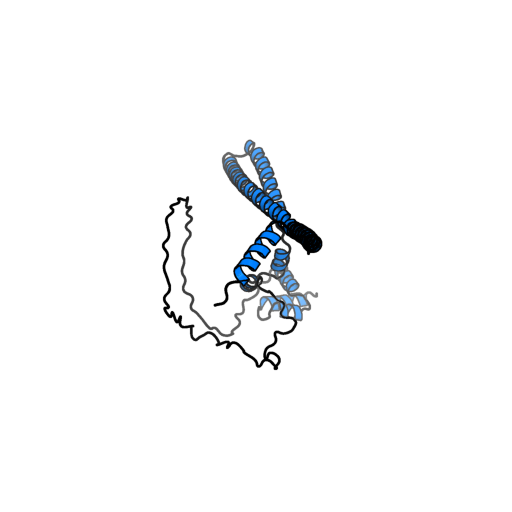6.665 19.801 1.00 97.88 191 ALA A N 1
ATOM 1468 C CA . ALA A 1 191 ? -7.561 6.785 18.398 1.00 97.88 191 ALA A CA 1
ATOM 1469 C C . ALA A 1 191 ? -6.772 7.879 17.673 1.00 97.88 191 ALA A C 1
ATOM 1471 O O . ALA A 1 191 ? -6.271 7.610 16.585 1.00 97.88 191 ALA A O 1
ATOM 1472 N N . GLU A 1 192 ? -6.551 9.047 18.278 1.00 97.19 192 GLU A N 1
ATOM 1473 C CA . GLU A 1 192 ? -5.686 10.107 17.735 1.00 97.19 192 GLU A CA 1
ATOM 1474 C C . GLU A 1 192 ? -4.262 9.595 17.499 1.00 97.19 192 GLU A C 1
ATOM 1476 O O . GLU A 1 192 ? -3.680 9.760 16.424 1.00 97.19 192 GLU A O 1
ATOM 1481 N N . LYS A 1 193 ? -3.711 8.855 18.466 1.00 97.50 193 LYS A N 1
ATOM 1482 C CA . LYS A 1 193 ? -2.412 8.193 18.298 1.00 97.50 193 LYS A CA 1
ATOM 1483 C C . LYS A 1 193 ? -2.444 7.132 17.194 1.00 97.50 193 LYS A C 1
ATOM 1485 O O . LYS A 1 193 ? -1.431 6.892 16.534 1.00 97.50 193 LYS A O 1
ATOM 1490 N N . GLY A 1 194 ? -3.570 6.444 17.016 1.00 96.62 194 GLY A N 1
ATOM 1491 C CA . GLY A 1 194 ? -3.816 5.535 15.895 1.00 96.62 194 GLY A CA 1
ATOM 1492 C C . GLY A 1 194 ? -3.775 6.262 14.551 1.00 96.62 194 GLY A C 1
ATOM 1493 O O . GLY A 1 194 ? -3.035 5.845 13.663 1.00 96.62 194 GLY A O 1
ATOM 1494 N N . ILE A 1 195 ? -4.478 7.390 14.449 1.00 97.94 195 ILE A N 1
ATOM 1495 C CA . ILE A 1 195 ? -4.539 8.252 13.264 1.00 97.94 195 ILE A CA 1
ATOM 1496 C C . ILE A 1 195 ? -3.142 8.716 12.859 1.00 97.94 195 ILE A C 1
ATOM 1498 O O . ILE A 1 195 ? -2.748 8.526 11.714 1.00 97.94 195 ILE A O 1
ATOM 1502 N N . MET A 1 196 ? -2.335 9.214 13.798 1.00 97.50 196 MET A N 1
ATOM 1503 C CA . MET A 1 196 ? -0.967 9.659 13.496 1.00 97.50 196 MET A CA 1
ATOM 1504 C C . MET A 1 196 ? -0.091 8.540 12.906 1.00 97.50 196 MET A C 1
ATOM 1506 O O . MET A 1 196 ? 0.701 8.778 11.994 1.00 97.50 196 MET A O 1
ATOM 1510 N N . ARG A 1 197 ? -0.243 7.295 13.383 1.00 96.81 197 ARG A N 1
ATOM 1511 C CA . ARG A 1 197 ? 0.465 6.138 12.803 1.00 96.81 197 ARG A CA 1
ATOM 1512 C C . ARG A 1 197 ? -0.075 5.776 11.422 1.00 96.81 197 ARG A C 1
ATOM 1514 O O . ARG A 1 197 ? 0.713 5.452 10.535 1.00 96.81 197 ARG A O 1
ATOM 1521 N N . ASN A 1 198 ? -1.393 5.829 11.246 1.00 97.38 198 ASN A N 1
ATOM 1522 C CA . ASN A 1 198 ? -2.038 5.547 9.969 1.00 97.38 198 ASN A CA 1
ATOM 1523 C C . ASN A 1 198 ? -1.627 6.570 8.909 1.00 97.38 198 ASN A C 1
ATOM 1525 O O . ASN A 1 198 ? -1.301 6.158 7.805 1.00 97.38 198 ASN A O 1
ATOM 1529 N N . ILE A 1 199 ? -1.550 7.861 9.248 1.00 97.56 199 ILE A N 1
ATOM 1530 C CA . ILE A 1 199 ? -1.063 8.922 8.353 1.00 97.56 199 ILE A CA 1
ATOM 1531 C C . ILE A 1 199 ? 0.361 8.608 7.886 1.00 97.56 199 ILE A C 1
ATOM 1533 O O . ILE A 1 199 ? 0.607 8.526 6.686 1.00 97.56 199 ILE A O 1
ATOM 1537 N N . ALA A 1 200 ? 1.277 8.305 8.810 1.00 97.75 200 ALA A N 1
ATOM 1538 C CA . ALA A 1 200 ? 2.644 7.932 8.443 1.00 97.75 200 ALA A CA 1
ATOM 1539 C C . ALA A 1 200 ? 2.698 6.675 7.547 1.00 97.75 200 ALA A C 1
ATOM 1541 O O . ALA A 1 200 ? 3.510 6.593 6.622 1.00 97.75 200 ALA A O 1
ATOM 1542 N N . ARG A 1 201 ? 1.826 5.684 7.791 1.00 97.56 201 ARG A N 1
ATOM 1543 C CA . ARG A 1 201 ? 1.730 4.479 6.952 1.00 97.56 201 ARG A CA 1
ATOM 1544 C C . ARG A 1 201 ? 1.149 4.785 5.570 1.00 97.56 201 ARG A C 1
ATOM 1546 O O . ARG A 1 201 ? 1.671 4.247 4.600 1.00 97.56 201 ARG A O 1
ATOM 1553 N N . ILE A 1 202 ? 0.132 5.641 5.476 1.00 97.75 202 ILE A N 1
ATOM 1554 C CA . ILE A 1 202 ? -0.463 6.113 4.215 1.00 97.75 202 ILE A CA 1
ATOM 1555 C C . ILE A 1 202 ? 0.611 6.787 3.370 1.00 97.75 202 ILE A C 1
ATOM 1557 O O . ILE A 1 202 ? 0.854 6.352 2.249 1.00 97.75 202 ILE A O 1
ATOM 1561 N N . GLU A 1 203 ? 1.336 7.750 3.936 1.00 97.75 203 GLU A N 1
ATOM 1562 C CA . GLU A 1 203 ? 2.423 8.431 3.233 1.00 97.75 203 GLU A CA 1
ATOM 1563 C C . GLU A 1 203 ? 3.518 7.456 2.775 1.00 97.75 203 GLU A C 1
ATOM 1565 O O . GLU A 1 203 ? 4.051 7.567 1.674 1.00 97.75 203 GLU A O 1
ATOM 1570 N N . SER A 1 204 ? 3.883 6.484 3.617 1.00 98.00 204 SER A N 1
ATOM 1571 C CA . SER A 1 204 ? 4.876 5.461 3.267 1.00 98.00 204 SER A CA 1
ATOM 1572 C C . SER A 1 204 ? 4.410 4.569 2.111 1.00 98.00 204 SER A C 1
ATOM 1574 O O . SER A 1 204 ? 5.213 4.247 1.229 1.00 98.00 204 SER A O 1
ATOM 1576 N N . LEU A 1 205 ? 3.137 4.170 2.105 1.00 96.25 205 LEU A N 1
ATOM 1577 C CA . LEU A 1 205 ? 2.544 3.358 1.044 1.00 96.25 205 LEU A CA 1
ATOM 1578 C C . LEU A 1 205 ? 2.430 4.148 -0.263 1.00 96.25 205 LEU A C 1
ATOM 1580 O O . LEU A 1 205 ? 2.809 3.629 -1.308 1.00 96.25 205 LEU A O 1
ATOM 1584 N N . GLU A 1 206 ? 2.001 5.408 -0.209 1.00 97.31 206 GLU A N 1
ATOM 1585 C CA . GLU A 1 206 ? 1.925 6.295 -1.377 1.00 97.31 206 GLU A CA 1
ATOM 1586 C C . GLU A 1 206 ? 3.298 6.520 -2.017 1.00 97.31 206 GLU A C 1
ATOM 1588 O O . GLU A 1 206 ? 3.440 6.378 -3.229 1.00 97.31 206 GLU A O 1
ATOM 1593 N N . ARG A 1 207 ? 4.338 6.779 -1.212 1.00 97.06 207 ARG A N 1
ATOM 1594 C CA . ARG A 1 207 ? 5.723 6.891 -1.709 1.00 97.06 207 ARG A CA 1
ATOM 1595 C C . ARG A 1 207 ? 6.195 5.605 -2.387 1.00 97.06 207 ARG A C 1
ATOM 1597 O O . ARG A 1 207 ? 6.874 5.660 -3.412 1.00 97.06 207 ARG A O 1
ATOM 1604 N N . SER A 1 208 ? 5.844 4.452 -1.820 1.00 96.50 208 SER A N 1
ATOM 1605 C CA . SER A 1 208 ? 6.210 3.146 -2.380 1.00 96.50 208 SER A CA 1
ATOM 1606 C C . SER A 1 208 ? 5.499 2.893 -3.710 1.00 96.50 208 SER A C 1
ATOM 1608 O O . SER A 1 208 ? 6.152 2.502 -4.672 1.00 96.50 208 SER A O 1
ATOM 1610 N N . LEU A 1 209 ? 4.194 3.176 -3.791 1.00 95.12 209 LEU A N 1
ATOM 1611 C CA . LEU A 1 209 ? 3.421 3.067 -5.033 1.00 95.12 209 LEU A CA 1
ATOM 1612 C C . LEU A 1 209 ? 3.973 3.993 -6.121 1.00 95.12 209 LEU A C 1
ATOM 1614 O O . LEU A 1 209 ? 4.278 3.520 -7.208 1.00 95.12 209 LEU A O 1
ATOM 1618 N N . ALA A 1 210 ? 4.229 5.264 -5.802 1.00 95.00 210 ALA A N 1
ATOM 1619 C CA . ALA A 1 210 ? 4.816 6.206 -6.754 1.00 95.00 210 ALA A CA 1
ATOM 1620 C C . ALA A 1 210 ? 6.193 5.741 -7.263 1.00 95.00 210 ALA A C 1
ATOM 1622 O O . ALA A 1 210 ? 6.521 5.897 -8.437 1.00 95.00 210 ALA A O 1
ATOM 1623 N N . THR A 1 211 ? 7.000 5.129 -6.391 1.00 94.88 211 THR A N 1
ATOM 1624 C CA . THR A 1 211 ? 8.294 4.555 -6.786 1.00 94.88 211 THR A CA 1
ATOM 1625 C C . THR A 1 211 ? 8.105 3.377 -7.743 1.00 94.88 211 THR A C 1
ATOM 1627 O O . THR A 1 211 ? 8.815 3.292 -8.742 1.00 94.88 211 THR A O 1
ATOM 1630 N N . LEU A 1 212 ? 7.139 2.492 -7.479 1.00 93.19 212 LEU A N 1
ATOM 1631 C CA . LEU A 1 212 ? 6.821 1.369 -8.365 1.00 93.19 212 LEU A CA 1
ATOM 1632 C C . LEU A 1 212 ? 6.316 1.841 -9.732 1.00 93.19 212 LEU A C 1
ATOM 1634 O O . LEU A 1 212 ? 6.741 1.289 -10.744 1.00 93.19 212 LEU A O 1
ATOM 1638 N N . ASP A 1 213 ? 5.493 2.889 -9.777 1.00 92.19 213 ASP A N 1
ATOM 1639 C CA . ASP A 1 213 ? 5.010 3.474 -11.033 1.00 92.19 213 ASP A CA 1
ATOM 1640 C C . ASP A 1 213 ? 6.172 4.029 -11.871 1.00 92.19 213 ASP A C 1
ATOM 1642 O O . ASP A 1 213 ? 6.270 3.771 -13.073 1.00 92.19 213 ASP A O 1
ATOM 1646 N N . ILE A 1 214 ? 7.126 4.717 -11.233 1.00 92.56 214 ILE A N 1
ATOM 1647 C CA . ILE A 1 214 ? 8.355 5.177 -11.895 1.00 92.56 214 ILE A CA 1
ATOM 1648 C C . ILE A 1 214 ? 9.170 3.981 -12.399 1.00 92.56 214 ILE A C 1
ATOM 1650 O O . ILE A 1 214 ? 9.614 3.967 -13.551 1.00 92.56 214 ILE A O 1
ATOM 1654 N N . MET A 1 215 ? 9.364 2.961 -11.562 1.00 92.88 215 MET A N 1
ATOM 1655 C CA . MET A 1 215 ? 10.109 1.754 -11.925 1.00 92.88 215 MET A CA 1
ATOM 1656 C C . MET A 1 215 ? 9.453 0.975 -13.067 1.00 92.88 215 MET A C 1
ATOM 1658 O O . MET A 1 215 ? 10.171 0.341 -13.832 1.00 92.88 215 MET A O 1
ATOM 1662 N N . ALA A 1 216 ? 8.130 1.034 -13.221 1.00 92.69 216 ALA A N 1
ATOM 1663 C CA . ALA A 1 216 ? 7.426 0.385 -14.322 1.00 92.69 216 ALA A CA 1
ATOM 1664 C C . ALA A 1 216 ? 7.728 1.047 -15.679 1.00 92.69 216 ALA A C 1
ATOM 1666 O O . ALA A 1 216 ? 7.877 0.357 -16.685 1.00 92.69 216 ALA A O 1
ATOM 1667 N N . VAL A 1 217 ? 7.871 2.377 -15.713 1.00 93.56 217 VAL A N 1
ATOM 1668 C CA . VAL A 1 217 ? 8.109 3.143 -16.954 1.00 93.56 217 VAL A CA 1
ATOM 1669 C C . VAL A 1 217 ? 9.601 3.263 -17.295 1.00 93.56 217 VAL A C 1
ATOM 1671 O O . VAL A 1 217 ? 9.982 3.340 -18.465 1.00 93.56 217 VAL A O 1
ATOM 1674 N N . THR A 1 218 ? 10.472 3.254 -16.283 1.00 94.31 218 THR A N 1
ATOM 1675 C CA . THR A 1 218 ? 11.920 3.481 -16.438 1.00 94.31 218 THR A CA 1
ATOM 1676 C C . THR A 1 218 ? 12.611 2.532 -17.441 1.00 94.31 218 THR A C 1
ATOM 1678 O O . THR A 1 218 ? 13.404 3.027 -18.241 1.00 94.31 218 THR A O 1
ATOM 1681 N N . PRO A 1 219 ? 12.326 1.213 -17.490 1.00 93.69 219 PRO A N 1
ATOM 1682 C CA . PRO A 1 219 ? 12.957 0.299 -18.443 1.00 93.69 219 PRO A CA 1
ATOM 1683 C C . PRO A 1 219 ? 12.696 0.670 -19.903 1.00 93.69 219 PRO A C 1
ATOM 1685 O O . PRO A 1 219 ? 13.630 0.693 -20.698 1.00 93.69 219 PRO A O 1
ATOM 1688 N N . ALA A 1 220 ? 11.452 1.014 -20.248 1.00 92.69 220 ALA A N 1
ATOM 1689 C CA . ALA A 1 220 ? 11.091 1.402 -21.610 1.00 92.69 220 ALA A CA 1
ATOM 1690 C C . ALA A 1 220 ? 11.832 2.675 -22.038 1.00 92.69 220 ALA A C 1
ATOM 1692 O O . ALA A 1 220 ? 12.358 2.750 -23.148 1.00 92.69 220 ALA A O 1
ATOM 1693 N N . LYS A 1 221 ? 11.948 3.645 -21.123 1.00 95.25 221 LYS A N 1
ATOM 1694 C CA . LYS A 1 221 ? 12.744 4.853 -21.348 1.00 95.25 221 LYS A CA 1
ATOM 1695 C C . LYS A 1 221 ? 14.223 4.531 -21.568 1.00 95.25 221 LYS A C 1
ATOM 1697 O O . LYS A 1 221 ? 14.815 5.057 -22.502 1.00 95.25 221 LYS A O 1
ATOM 1702 N N . ILE A 1 222 ? 14.816 3.670 -20.735 1.00 95.50 222 ILE A N 1
ATOM 1703 C CA . ILE A 1 222 ? 16.223 3.266 -20.881 1.00 95.50 222 ILE A CA 1
ATOM 1704 C C . ILE A 1 222 ? 16.447 2.621 -22.249 1.00 95.50 222 ILE A C 1
ATOM 1706 O O . ILE A 1 222 ? 17.406 2.980 -22.921 1.00 95.50 222 ILE A O 1
ATOM 1710 N N . ILE A 1 223 ? 15.562 1.718 -22.679 1.00 95.62 223 ILE A N 1
ATOM 1711 C CA . ILE A 1 223 ? 15.668 1.053 -23.984 1.00 95.62 223 ILE A CA 1
ATOM 1712 C C . ILE A 1 223 ? 15.642 2.090 -25.113 1.00 95.62 223 ILE A C 1
ATOM 1714 O O . ILE A 1 223 ? 16.590 2.152 -25.895 1.00 95.62 223 ILE A O 1
ATOM 1718 N N . ALA A 1 224 ? 14.642 2.972 -25.139 1.00 95.94 224 ALA A N 1
ATOM 1719 C CA . ALA A 1 224 ? 14.538 4.012 -26.162 1.00 95.94 224 ALA A CA 1
ATOM 1720 C C . ALA A 1 224 ? 15.758 4.957 -26.172 1.00 95.94 224 ALA A C 1
ATOM 1722 O O . ALA A 1 224 ? 16.318 5.249 -27.230 1.00 95.94 224 ALA A O 1
ATOM 1723 N N . ASP A 1 225 ? 16.227 5.386 -24.995 1.00 96.44 225 ASP A N 1
ATOM 1724 C CA . ASP A 1 225 ? 17.422 6.227 -24.866 1.00 96.44 225 ASP A CA 1
ATOM 1725 C C . ASP A 1 225 ? 18.682 5.493 -25.360 1.00 96.44 225 ASP A C 1
ATOM 1727 O O . ASP A 1 225 ? 19.574 6.106 -25.956 1.00 96.44 225 ASP A O 1
ATOM 1731 N N . THR A 1 226 ? 18.782 4.180 -25.125 1.00 97.31 226 THR A N 1
ATOM 1732 C CA . THR A 1 226 ? 19.904 3.371 -25.618 1.00 97.31 226 THR A CA 1
ATOM 1733 C C . THR A 1 226 ? 19.871 3.203 -27.132 1.00 97.31 226 THR A C 1
ATOM 1735 O O . THR A 1 226 ? 20.904 3.399 -27.771 1.00 97.31 226 THR A O 1
ATOM 1738 N N . GLU A 1 227 ? 18.708 2.929 -27.720 1.00 97.31 227 GLU A N 1
ATOM 1739 C CA . GLU A 1 227 ? 18.530 2.804 -29.171 1.00 97.31 227 GLU A CA 1
ATOM 1740 C C . GLU A 1 227 ? 18.863 4.115 -29.886 1.00 97.31 227 GLU A C 1
ATOM 1742 O O . GLU A 1 227 ? 19.632 4.124 -30.848 1.00 97.31 227 GLU A O 1
ATOM 1747 N N . TYR A 1 228 ? 18.384 5.244 -29.354 1.00 97.56 228 TYR A N 1
ATOM 1748 C CA . TYR A 1 228 ? 18.718 6.568 -29.872 1.00 97.56 228 TYR A CA 1
ATOM 1749 C C . TYR A 1 228 ? 20.234 6.822 -29.875 1.00 97.56 228 TYR A C 1
ATOM 1751 O O . TYR A 1 228 ? 20.793 7.288 -30.869 1.00 97.56 228 TYR A O 1
ATOM 1759 N N . ARG A 1 229 ? 20.931 6.482 -28.780 1.00 96.75 229 ARG A N 1
ATOM 1760 C CA . ARG A 1 229 ? 22.394 6.639 -28.679 1.00 96.75 229 ARG A CA 1
ATOM 1761 C C . ARG A 1 229 ? 23.147 5.737 -29.654 1.00 96.75 229 ARG A C 1
ATOM 1763 O O . ARG A 1 229 ? 24.169 6.163 -30.192 1.00 96.75 229 ARG A O 1
ATOM 1770 N N . VAL A 1 230 ? 22.668 4.514 -29.880 1.00 97.44 230 VAL A N 1
ATOM 1771 C CA . VAL A 1 230 ? 23.247 3.594 -30.870 1.00 97.44 230 VAL A CA 1
ATOM 1772 C C . VAL A 1 230 ? 23.085 4.165 -32.277 1.00 97.44 230 VAL A C 1
ATOM 1774 O O . VAL A 1 230 ? 24.088 4.313 -32.971 1.00 97.44 230 VAL A O 1
ATOM 1777 N N . ALA A 1 231 ? 21.881 4.597 -32.657 1.00 96.81 231 ALA A N 1
ATOM 1778 C CA . ALA A 1 231 ? 21.627 5.199 -33.965 1.00 96.81 231 ALA A CA 1
ATOM 1779 C C . ALA A 1 231 ? 22.458 6.476 -34.190 1.00 96.81 231 ALA A C 1
ATOM 1781 O O . ALA A 1 231 ? 23.055 6.667 -35.251 1.00 96.81 231 ALA A O 1
ATOM 1782 N N . ALA A 1 232 ? 22.570 7.336 -33.172 1.00 97.31 232 ALA A N 1
ATOM 1783 C CA . ALA A 1 232 ? 23.419 8.523 -33.231 1.00 97.31 232 ALA A CA 1
ATOM 1784 C C . ALA A 1 232 ? 24.902 8.158 -33.427 1.00 97.31 232 ALA A C 1
ATOM 1786 O O . ALA A 1 232 ? 25.591 8.775 -34.240 1.00 97.31 232 ALA A O 1
ATOM 1787 N N . ARG A 1 233 ? 25.394 7.123 -32.731 1.00 96.56 233 ARG A N 1
ATOM 1788 C CA . ARG A 1 233 ? 26.764 6.616 -32.900 1.00 96.56 233 ARG A CA 1
ATOM 1789 C C . ARG A 1 233 ? 26.993 6.065 -34.306 1.00 96.56 233 ARG A C 1
ATOM 1791 O O . ARG A 1 233 ? 28.049 6.316 -34.882 1.00 96.56 233 ARG A O 1
ATOM 1798 N N . GLU A 1 234 ? 26.041 5.314 -34.847 1.00 96.06 234 GLU A N 1
ATOM 1799 C CA . GLU A 1 234 ? 26.120 4.758 -36.200 1.00 96.06 234 GLU A CA 1
ATOM 1800 C C . GLU A 1 234 ? 26.140 5.853 -37.263 1.00 96.06 234 GLU A C 1
ATOM 1802 O O . GLU A 1 234 ? 26.968 5.795 -38.169 1.00 96.06 234 GLU A O 1
ATOM 1807 N N . LYS A 1 235 ? 25.321 6.898 -37.101 1.00 97.31 235 LYS A N 1
ATOM 1808 C CA . LYS A 1 235 ? 25.343 8.075 -37.973 1.00 97.31 235 LYS A CA 1
ATOM 1809 C C . LYS A 1 235 ? 26.711 8.757 -37.967 1.00 97.31 235 LYS A C 1
ATOM 1811 O O . LYS A 1 235 ? 27.296 8.947 -39.028 1.00 97.31 235 LYS A O 1
ATOM 1816 N N . VAL A 1 236 ? 27.249 9.062 -36.784 1.00 96.69 236 VAL A N 1
ATOM 1817 C CA . VAL A 1 236 ? 28.580 9.681 -36.655 1.00 96.69 236 VAL A CA 1
ATOM 1818 C C . VAL A 1 236 ? 29.655 8.784 -37.268 1.00 96.69 236 VAL A C 1
ATOM 1820 O O . VAL A 1 236 ? 30.548 9.267 -37.955 1.00 96.69 236 VAL A O 1
ATOM 1823 N N . LYS A 1 237 ? 29.567 7.464 -37.072 1.00 96.00 237 LYS A N 1
ATOM 1824 C CA . LYS A 1 237 ? 30.494 6.503 -37.681 1.00 96.00 237 LYS A CA 1
ATOM 1825 C C . LYS A 1 237 ? 30.396 6.487 -39.212 1.00 96.00 237 LYS A C 1
ATOM 1827 O O . LYS A 1 237 ? 31.421 6.381 -39.875 1.00 96.00 237 LYS A O 1
ATOM 1832 N N . ALA A 1 238 ? 29.197 6.586 -39.778 1.00 95.06 238 ALA A N 1
ATOM 1833 C CA . ALA A 1 238 ? 29.009 6.662 -41.224 1.00 95.06 238 ALA A CA 1
ATOM 1834 C C . ALA A 1 238 ? 29.552 7.983 -41.798 1.00 95.06 238 ALA A C 1
ATOM 1836 O O . ALA A 1 238 ? 30.209 7.979 -42.837 1.00 95.06 238 ALA A O 1
ATOM 1837 N N . GLU A 1 239 ? 29.340 9.103 -41.103 1.00 94.81 239 GLU A N 1
ATOM 1838 C CA . GLU A 1 239 ? 29.894 10.410 -41.478 1.00 94.81 239 GLU A CA 1
ATOM 1839 C C . GLU A 1 239 ? 31.426 10.411 -41.432 1.00 94.81 239 GLU A C 1
ATOM 1841 O O . GLU A 1 239 ? 32.061 10.862 -42.383 1.00 94.81 239 GLU A O 1
ATOM 1846 N N . THR A 1 240 ? 32.043 9.848 -40.386 1.00 92.75 240 THR A N 1
ATOM 1847 C CA . THR A 1 240 ? 33.509 9.739 -40.322 1.00 92.75 240 THR A CA 1
ATOM 1848 C C . THR A 1 240 ? 34.054 8.829 -41.412 1.00 92.75 240 THR A C 1
ATOM 1850 O O . THR A 1 240 ? 35.043 9.187 -42.043 1.00 92.75 240 THR A O 1
ATOM 1853 N N . GLN A 1 241 ? 33.399 7.700 -41.694 1.00 91.12 241 GLN A N 1
ATOM 1854 C CA . GLN A 1 241 ? 33.774 6.824 -42.807 1.00 91.12 241 GLN A CA 1
ATOM 1855 C C . GLN A 1 241 ? 33.708 7.554 -44.151 1.00 91.12 241 GLN A C 1
ATOM 1857 O O . GLN A 1 241 ? 34.660 7.486 -44.931 1.00 91.12 241 GLN A O 1
ATOM 1862 N N . LYS A 1 242 ? 32.629 8.304 -44.397 1.00 93.00 242 LYS A N 1
ATOM 1863 C CA . LYS A 1 242 ? 32.482 9.127 -45.599 1.00 93.00 242 LYS A CA 1
ATOM 1864 C C . LYS A 1 242 ? 33.605 10.162 -45.708 1.00 93.00 242 LYS A C 1
ATOM 1866 O O . LYS A 1 242 ? 34.271 10.205 -46.734 1.00 93.00 242 LYS A O 1
ATOM 1871 N N . LEU A 1 243 ? 33.884 10.913 -44.641 1.00 88.00 243 LEU A N 1
ATOM 1872 C CA . LEU A 1 243 ? 34.977 11.891 -44.612 1.00 88.00 243 LEU A CA 1
ATOM 1873 C C . LEU A 1 243 ? 36.347 11.237 -44.823 1.00 88.00 243 LEU A C 1
ATOM 1875 O O . LEU A 1 243 ? 37.190 11.796 -45.515 1.00 88.00 243 LEU A O 1
ATOM 1879 N N . THR A 1 244 ? 36.601 10.056 -44.253 1.00 87.38 244 THR A N 1
ATOM 1880 C CA . THR A 1 244 ? 37.866 9.345 -44.496 1.00 87.38 244 THR A CA 1
ATOM 1881 C C . THR A 1 244 ? 38.000 8.887 -45.943 1.00 87.38 244 THR A C 1
ATOM 1883 O O . THR A 1 244 ? 39.095 8.973 -46.485 1.00 87.38 244 THR A O 1
ATOM 1886 N N . ALA A 1 245 ? 36.911 8.444 -46.578 1.00 85.69 245 ALA A N 1
ATOM 1887 C CA . ALA A 1 245 ? 36.910 8.058 -47.986 1.00 85.69 245 ALA A CA 1
ATOM 1888 C C . ALA A 1 245 ? 37.076 9.274 -48.914 1.00 85.69 245 ALA A C 1
ATOM 1890 O O . ALA A 1 245 ? 37.837 9.207 -49.868 1.00 85.69 245 ALA A O 1
ATOM 1891 N N . GLU A 1 246 ? 36.427 10.403 -48.617 1.00 85.50 246 GLU A N 1
ATOM 1892 C CA . GLU A 1 246 ? 36.591 11.652 -49.378 1.00 85.50 246 GLU A CA 1
ATOM 1893 C C . GLU A 1 246 ? 38.006 12.236 -49.245 1.00 85.50 246 GLU A C 1
ATOM 1895 O O . GLU A 1 246 ? 38.542 12.785 -50.203 1.00 85.50 246 GLU A O 1
ATOM 1900 N N . ASN A 1 247 ? 38.641 12.079 -48.079 1.00 76.94 247 ASN A N 1
ATOM 1901 C CA . ASN A 1 247 ? 40.011 12.535 -47.842 1.00 76.94 247 ASN A CA 1
ATOM 1902 C C . ASN A 1 247 ? 41.089 11.518 -48.276 1.00 76.94 247 ASN A C 1
ATOM 1904 O O . ASN A 1 247 ? 42.281 11.815 -48.160 1.00 76.94 247 ASN A O 1
ATOM 1908 N N . GLN A 1 248 ? 40.723 10.332 -48.783 1.00 69.00 248 GLN A N 1
ATOM 1909 C CA . GLN A 1 248 ? 41.693 9.378 -49.333 1.00 69.00 248 GLN A CA 1
ATOM 1910 C C . GLN A 1 248 ? 42.332 9.958 -50.601 1.00 69.00 248 GLN A C 1
ATOM 1912 O O . GLN A 1 248 ? 41.709 10.039 -51.654 1.00 69.00 248 GLN A O 1
ATOM 1917 N N . GLY A 1 249 ? 43.602 10.351 -50.490 1.00 65.44 249 GLY A N 1
ATOM 1918 C CA . GLY A 1 249 ? 44.383 10.925 -51.589 1.00 65.44 249 GLY A CA 1
ATOM 1919 C C . GLY A 1 249 ? 44.515 12.450 -51.555 1.00 65.44 249 GLY A C 1
ATOM 1920 O O . GLY A 1 249 ? 45.244 13.004 -52.377 1.00 65.44 249 GLY A O 1
ATOM 1921 N N . VAL A 1 250 ? 43.883 13.135 -50.595 1.00 67.81 250 VAL A N 1
ATOM 1922 C CA . VAL A 1 250 ? 44.118 14.567 -50.370 1.00 67.81 250 VAL A CA 1
ATOM 1923 C C . VAL A 1 250 ? 45.491 14.737 -49.720 1.00 67.81 250 VAL A C 1
ATOM 1925 O O . VAL A 1 250 ? 45.698 14.342 -48.572 1.00 67.81 250 VAL A O 1
ATOM 1928 N N . LYS A 1 251 ? 46.443 15.330 -50.451 1.00 63.50 251 LYS A N 1
ATOM 1929 C CA . LYS A 1 251 ? 47.725 15.754 -49.881 1.00 63.50 251 LYS A CA 1
ATOM 1930 C C . LYS A 1 251 ? 47.469 16.911 -48.925 1.00 63.50 251 LYS A C 1
ATOM 1932 O O . LYS A 1 251 ? 47.206 18.037 -49.333 1.00 63.50 251 LYS A O 1
ATOM 1937 N N . THR A 1 252 ? 47.490 16.611 -47.635 1.00 76.94 252 THR A N 1
ATOM 1938 C CA . THR A 1 252 ? 47.526 17.634 -46.592 1.00 76.94 252 THR A CA 1
ATOM 1939 C C . THR A 1 252 ? 48.975 18.088 -46.370 1.00 76.94 252 THR A C 1
ATOM 1941 O O . THR A 1 252 ? 49.884 17.267 -46.532 1.00 76.94 252 THR A O 1
ATOM 1944 N N . PRO A 1 253 ? 49.211 19.338 -45.930 1.00 77.75 253 PRO A N 1
ATOM 1945 C CA . PRO A 1 253 ? 50.559 19.817 -45.614 1.00 77.75 253 PRO A CA 1
ATOM 1946 C C . PRO A 1 253 ? 51.271 18.934 -44.576 1.00 77.75 253 PRO A C 1
ATOM 1948 O O . PRO A 1 253 ? 52.490 18.813 -44.577 1.00 77.75 253 PRO A O 1
ATOM 1951 N N . LEU A 1 254 ? 50.504 18.267 -43.705 1.00 77.88 254 LEU A N 1
ATOM 1952 C CA . LEU A 1 254 ? 51.026 17.300 -42.742 1.00 77.88 254 LEU A CA 1
ATOM 1953 C C . LEU A 1 254 ? 51.535 16.021 -43.426 1.00 77.88 254 LEU A C 1
ATOM 1955 O O . LEU A 1 254 ? 52.616 15.546 -43.099 1.00 77.88 254 LEU A O 1
ATOM 1959 N N . THR A 1 255 ? 50.772 15.460 -44.370 1.00 78.50 255 THR A N 1
ATOM 1960 C CA . THR A 1 255 ? 51.220 14.304 -45.171 1.00 78.50 255 THR A CA 1
ATOM 1961 C C . THR A 1 255 ? 52.456 14.637 -45.995 1.00 78.50 255 THR A C 1
ATOM 1963 O O . THR A 1 255 ? 53.365 13.822 -46.044 1.00 78.50 255 THR A O 1
ATOM 1966 N N . GLU A 1 256 ? 52.534 15.839 -46.569 1.00 79.94 256 GLU A N 1
ATOM 1967 C CA . GLU A 1 256 ? 53.723 16.287 -47.305 1.00 79.94 256 GLU A CA 1
ATOM 1968 C C . GLU A 1 256 ? 54.942 16.409 -46.381 1.00 79.94 256 GLU A C 1
ATOM 1970 O O . GLU A 1 256 ? 55.990 15.848 -46.686 1.00 79.94 256 GLU A O 1
ATOM 1975 N N . ALA A 1 257 ? 54.791 17.019 -45.201 1.00 80.69 257 ALA A N 1
ATOM 1976 C CA . ALA A 1 257 ? 55.862 17.093 -44.206 1.00 80.69 257 ALA A CA 1
ATOM 1977 C C . ALA A 1 257 ? 56.318 15.704 -43.706 1.00 80.69 257 ALA A C 1
ATOM 1979 O O . ALA A 1 257 ? 57.503 15.485 -43.454 1.00 80.69 257 ALA A O 1
ATOM 1980 N N . ILE A 1 258 ? 55.398 14.742 -43.564 1.00 80.31 258 ILE A N 1
ATOM 1981 C CA . ILE A 1 258 ? 55.726 13.357 -43.184 1.00 80.31 258 ILE A CA 1
ATOM 1982 C C . ILE A 1 258 ? 56.463 12.639 -44.322 1.00 80.31 258 ILE A C 1
ATOM 1984 O O . ILE A 1 258 ? 57.455 11.959 -44.056 1.00 80.31 258 ILE A O 1
ATOM 1988 N N . ASP A 1 259 ? 56.017 12.799 -45.568 1.00 81.06 259 ASP A N 1
ATOM 1989 C CA . ASP A 1 259 ? 56.671 12.220 -46.745 1.00 81.06 259 ASP A CA 1
ATOM 1990 C C . ASP A 1 259 ? 58.088 12.793 -46.931 1.00 81.06 259 ASP A C 1
ATOM 1992 O O . ASP A 1 259 ? 59.029 12.035 -47.185 1.00 81.06 259 ASP A O 1
ATOM 1996 N N . GLU A 1 260 ? 58.277 14.101 -46.720 1.00 82.50 260 GLU A N 1
ATOM 1997 C CA . GLU A 1 260 ? 59.590 14.756 -46.714 1.00 82.50 260 GLU A CA 1
ATOM 1998 C C . GLU A 1 260 ? 60.509 14.163 -45.636 1.00 82.50 260 GLU A C 1
ATOM 2000 O O . GLU A 1 260 ? 61.617 13.718 -45.945 1.00 82.50 260 GLU A O 1
ATOM 2005 N N . LEU A 1 261 ? 60.042 14.049 -44.388 1.00 80.19 261 LEU A N 1
ATOM 2006 C CA . LEU A 1 261 ? 60.816 13.443 -43.296 1.00 80.19 261 LEU A CA 1
ATOM 2007 C C . LEU A 1 261 ? 61.155 11.967 -43.555 1.00 80.19 261 LEU A C 1
ATOM 2009 O O . LEU A 1 261 ? 62.268 11.518 -43.268 1.00 80.19 261 LEU A O 1
ATOM 2013 N N . GLN A 1 262 ? 60.225 11.194 -44.120 1.00 78.00 262 GLN A N 1
ATOM 2014 C CA . GLN A 1 262 ? 60.469 9.797 -44.482 1.00 78.00 262 GLN A CA 1
ATOM 2015 C C . GLN A 1 262 ? 61.446 9.666 -45.655 1.00 78.00 262 GLN A C 1
ATOM 2017 O O . GLN A 1 262 ? 62.243 8.726 -45.676 1.00 78.00 262 GLN A O 1
ATOM 2022 N N . SER A 1 263 ? 61.419 10.594 -46.615 1.00 77.19 263 SER A N 1
ATOM 2023 C CA . SER A 1 263 ? 62.378 10.632 -47.725 1.00 77.19 263 SER A CA 1
ATOM 2024 C C . SER A 1 263 ? 63.799 10.937 -47.240 1.00 77.19 263 SER A C 1
ATOM 2026 O O . SER A 1 263 ? 64.741 10.271 -47.666 1.00 77.19 263 SER A O 1
ATOM 2028 N N . LEU A 1 264 ? 63.941 11.840 -46.262 1.00 75.50 264 LEU A N 1
ATOM 2029 C CA . LEU A 1 264 ? 65.215 12.164 -45.615 1.00 75.50 264 LEU A CA 1
ATOM 2030 C C . LEU A 1 264 ? 65.774 10.976 -44.812 1.00 75.50 264 LEU A C 1
ATOM 2032 O O . LEU A 1 264 ? 66.983 10.763 -44.783 1.00 75.50 264 LEU A O 1
ATOM 2036 N N . ASN A 1 265 ? 64.909 10.148 -44.215 1.00 67.75 265 ASN A N 1
ATOM 2037 C CA . ASN A 1 265 ? 65.321 8.978 -43.430 1.00 67.75 265 ASN A CA 1
ATOM 2038 C C . ASN A 1 265 ? 65.704 7.751 -44.294 1.00 67.75 265 ASN A C 1
ATOM 2040 O O . ASN A 1 265 ? 66.433 6.868 -43.846 1.00 67.75 265 ASN A O 1
ATOM 2044 N N . LYS A 1 266 ? 65.267 7.685 -45.562 1.00 60.31 266 LYS A N 1
ATOM 2045 C CA . LYS A 1 266 ? 65.636 6.599 -46.498 1.00 60.31 266 LYS A CA 1
ATOM 2046 C C . LYS A 1 266 ? 67.083 6.677 -47.012 1.00 60.31 266 LYS A C 1
ATOM 2048 O O . LYS A 1 266 ? 67.531 5.735 -47.660 1.00 60.31 266 LYS A O 1
ATOM 2053 N N . GLY A 1 267 ? 67.817 7.748 -46.697 1.00 58.19 267 GLY A N 1
ATOM 2054 C CA . GLY A 1 267 ? 69.254 7.880 -46.969 1.00 58.19 267 GLY A CA 1
ATOM 2055 C C . GLY A 1 267 ? 70.173 7.250 -45.912 1.00 58.19 267 GLY A C 1
ATOM 2056 O O . GLY A 1 267 ? 71.383 7.224 -46.109 1.00 58.19 267 GLY A O 1
ATOM 2057 N N . GLY A 1 268 ? 69.631 6.742 -44.799 1.00 60.59 268 GLY A N 1
ATOM 2058 C CA . GLY A 1 268 ? 70.406 6.167 -43.696 1.00 60.59 268 GLY A CA 1
ATOM 2059 C C . GLY A 1 268 ? 70.414 4.640 -43.692 1.00 60.59 268 GLY A C 1
ATOM 2060 O O . GLY A 1 268 ? 69.738 4.017 -42.875 1.00 60.59 268 GLY A O 1
ATOM 2061 N N . ARG A 1 269 ? 71.188 4.012 -44.582 1.00 52.16 269 ARG A N 1
ATOM 2062 C CA . ARG A 1 269 ? 71.561 2.595 -44.454 1.00 52.16 269 ARG A CA 1
ATOM 2063 C C . ARG A 1 269 ? 73.061 2.457 -44.741 1.00 52.16 269 ARG A C 1
ATOM 2065 O O . ARG A 1 269 ? 73.427 2.498 -45.905 1.00 52.16 269 ARG A O 1
ATOM 2072 N N . LEU A 1 270 ? 73.827 2.307 -43.647 1.00 47.34 270 LEU A N 1
ATOM 2073 C CA . LEU A 1 270 ? 75.279 2.057 -43.503 1.00 47.34 270 LEU A CA 1
ATOM 2074 C C . LEU A 1 270 ? 76.219 2.875 -44.401 1.00 47.34 270 LEU A C 1
ATOM 2076 O O . LEU A 1 270 ? 76.366 2.525 -45.589 1.00 47.34 270 LEU A O 1
#